Protein AF-0000000073396954 (afdb_homodimer)

Sequence (376 aa):
MTTSRVPLLPVDEAKAAADEAGVPDYMAELSIFQVLLNHPRLARTFNDLLATMLWHGTLDSRLRELVIMRIGWLTDCDYEWTQHWRVASGLGVSADDLLGVRDWQGYNGFGPAEQAVLAATDDVVREGAVSAQSWSACERELHCDKVVLIELVTVISAWRMVASILHSLEVPLEDGVSSWPPDGLSPRMTTSRVPLLPVDEAKAAADEAGVPDYMAELSIFQVLLNHPRLARTFNDLLATMLWHGTLDSRLRELVIMRIGWLTDCDYEWTQHWRVASGLGVSADDLLGVRDWQGYNGFGPAEQAVLAATDDVVREGAVSAQSWSACERELHCDKVVLIELVTVISAWRMVASILHSLEVPLEDGVSSWPPDGLSPR

Foldseek 3Di:
DDAFLAHFADLVVLQVLCVVLVHDSVVSLWLLSSRVSVPSVRSNVLRVLVCCCQPVNPADNLLLLLLQLLLCQVLQPFQSNQVSVVVNVVVPDDPLSSVCSNPVVPRPPDDLQSVLLSQQLCCCLPPNGGDPVSLVSNCVVVVVPPRNSVSSRVSSVSSNVVSVSCVVRVGDGDPPGDTNPDPNDGND/DDAFLAHFADLVVLQVLCVVLVHDSVVSLWLLSSRVSVPSVRSNVLRVLVCCCQPVNPADNLLLLLLQLLLCQVLQQQQSNQVSVVVNVVVPDDPLSSVCSNPVVPRPPDDLQSVLLSQQLCCCLPPNGGDPVSLVSNCVVVVVPPRNSVSSRVSSVSSNVVSVSCVVRVGDGDPPGDTNPDPNDGND

Organism: Mycobacterium tuberculosis (strain ATCC 25177 / H37Ra) (NCBI:txid419947)

InterPro domains:
  IPR003779 Alkyl hydroperoxide reductase AhpD/CMD-like [PF02627] (40-122)
  IPR029032 AhpD-like [G3DSA:1.20.1290.10] (23-180)
  IPR029032 AhpD-like [SSF69118] (4-176)

Secondary structure (DSSP, 8-state):
----SSPPPPHHHHHHHHHHHT--HHHHTSHHHHHHTTSHHHHHHHHHHHHHHHHS-SS-HHHHHHHHHHHHHHTT-HHHHHHHHHHHHHTT--HHHHHHGGGGGG-TT--HHHHHHHHHHHHHHHHSS--HHHHHHHHHHTTT-HHHHHHHHHHHHHHHHHHHHHHHHTPPPPTTPPSSTTT-----/----SSPPPPHHHHHHHHHHHT--HHHHTSHHHHHHTTSHHHHHHHHHHHHHHHHS-SS-HHHHHHHHHHHHHHTT-HHHHHHHHHHHHHTT--HHHHHHGGGGGG-TT--HHHHHHHHHHHHHHHHSS--HHHHHHHHHHTTT-HHHHHHHHHHHHHHHHHHHHHHHHTPPPPTTPPSSTTT-----

Structure (mmCIF, N/CA/C/O backbone):
data_AF-0000000073396954-model_v1
#
loop_
_entity.id
_entity.type
_entity.pdbx_description
1 polymer 'Carboxymuconolactone decarboxylase-like domain-containing protein'
#
loop_
_atom_site.group_PDB
_atom_site.id
_atom_site.type_symbol
_atom_site.label_atom_id
_atom_site.label_alt_id
_atom_site.label_comp_id
_atom_site.label_asym_id
_atom_site.label_entity_id
_atom_site.label_seq_id
_atom_site.pdbx_PDB_ins_code
_atom_site.Cartn_x
_atom_site.Cartn_y
_atom_site.Cartn_z
_atom_site.occupancy
_atom_site.B_iso_or_equiv
_atom_site.auth_seq_id
_atom_site.auth_comp_id
_atom_site.auth_asym_id
_atom_site.auth_atom_id
_atom_site.pdbx_PDB_model_num
ATOM 1 N N . MET A 1 1 ? -25.922 -1.128 9.953 1 38.81 1 MET A N 1
ATOM 2 C CA . MET A 1 1 ? -25.078 -1.056 8.758 1 38.81 1 MET A CA 1
ATOM 3 C C . MET A 1 1 ? -23.938 -0.069 8.961 1 38.81 1 MET A C 1
ATOM 5 O O . MET A 1 1 ? -24.156 1.085 9.328 1 38.81 1 MET A O 1
ATOM 9 N N . THR A 1 2 ? -22.719 -0.444 9.297 1 55.16 2 THR A N 1
ATOM 10 C CA . THR A 1 2 ? -21.641 0.429 9.734 1 55.16 2 THR A CA 1
ATOM 11 C C . THR A 1 2 ? -21.375 1.527 8.711 1 55.16 2 THR A C 1
ATOM 13 O O . THR A 1 2 ? -21.234 1.249 7.52 1 55.16 2 THR A O 1
ATOM 16 N N . THR A 1 3 ? -21.734 2.754 8.984 1 82.06 3 THR A N 1
ATOM 17 C CA . THR A 1 3 ? -21.578 3.928 8.133 1 82.06 3 THR A CA 1
ATOM 18 C C . THR A 1 3 ? -20.094 4.258 7.941 1 82.06 3 THR A C 1
ATOM 20 O O . THR A 1 3 ? -19.312 4.184 8.883 1 82.06 3 THR A O 1
ATOM 23 N N . SER A 1 4 ? -19.672 4.328 6.676 1 93.12 4 SER A N 1
ATOM 24 C CA . SER A 1 4 ? -18.312 4.73 6.324 1 93.12 4 SER A CA 1
ATOM 25 C C . SER A 1 4 ? -17.953 6.051 6.992 1 93.12 4 SER A C 1
ATOM 27 O O . SER A 1 4 ? -18.812 6.871 7.289 1 93.12 4 SER A O 1
ATOM 29 N N . ARG A 1 5 ? -16.75 6.23 7.305 1 97.94 5 ARG A N 1
ATOM 30 C CA . ARG A 1 5 ? -16.266 7.438 7.973 1 97.94 5 ARG A CA 1
ATOM 31 C C . ARG A 1 5 ? -16.391 8.656 7.062 1 97.94 5 ARG A C 1
ATOM 33 O O . ARG A 1 5 ? -16.547 9.781 7.539 1 97.94 5 ARG A O 1
ATOM 40 N N . VAL A 1 6 ? -16.266 8.383 5.727 1 97.12 6 VAL A N 1
ATOM 41 C CA . VAL A 1 6 ? -16.516 9.359 4.68 1 97.12 6 VAL A CA 1
ATOM 42 C C . VAL A 1 6 ? -17.781 8.961 3.9 1 97.12 6 VAL A C 1
ATOM 44 O O . VAL A 1 6 ? -18.016 7.773 3.666 1 97.12 6 VAL A O 1
ATOM 47 N N . PRO A 1 7 ? -18.594 9.93 3.537 1 95.5 7 PRO A N 1
ATOM 48 C CA . PRO A 1 7 ? -19.844 9.586 2.863 1 95.5 7 PRO A CA 1
ATOM 49 C C . PRO A 1 7 ? -19.625 8.836 1.552 1 95.5 7 PRO A C 1
ATOM 51 O O . PRO A 1 7 ? -18.703 9.156 0.798 1 95.5 7 PRO A O 1
ATOM 54 N N . LEU A 1 8 ? -20.469 7.863 1.303 1 97.31 8 LEU A N 1
ATOM 55 C CA . LEU A 1 8 ? -20.547 7.246 -0.017 1 97.31 8 LEU A CA 1
ATOM 56 C C . LEU A 1 8 ? -21.25 8.172 -1.005 1 97.31 8 LEU A C 1
ATOM 58 O O . LEU A 1 8 ? -22.359 8.648 -0.738 1 97.31 8 LEU A O 1
ATOM 62 N N . LEU A 1 9 ? -20.641 8.391 -2.094 1 97.94 9 LEU A N 1
ATOM 63 C CA . LEU A 1 9 ? -21.344 9.117 -3.141 1 97.94 9 LEU A CA 1
ATOM 64 C C . LEU A 1 9 ? -22.484 8.273 -3.713 1 97.94 9 LEU A C 1
ATOM 66 O O . LEU A 1 9 ? -22.312 7.07 -3.936 1 97.94 9 LEU A O 1
ATOM 70 N N . PRO A 1 10 ? -23.625 8.938 -3.896 1 97.88 10 PRO A N 1
ATOM 71 C CA . PRO A 1 10 ? -24.625 8.242 -4.715 1 97.88 10 PRO A CA 1
ATOM 72 C C . PRO A 1 10 ? -24.062 7.777 -6.059 1 97.88 10 PRO A C 1
ATOM 74 O O . PRO A 1 10 ? -23.219 8.469 -6.652 1 97.88 10 PRO A O 1
ATOM 77 N N . VAL A 1 11 ? -24.547 6.668 -6.52 1 97.81 11 VAL A N 1
ATOM 78 C CA . VAL A 1 11 ? -23.969 5.992 -7.676 1 97.81 11 VAL A CA 1
ATOM 79 C C . VAL A 1 11 ? -23.891 6.957 -8.859 1 97.81 11 VAL A C 1
ATOM 81 O O . VAL A 1 11 ? -22.891 6.992 -9.578 1 97.81 11 VAL A O 1
ATOM 84 N N . ASP A 1 12 ? -24.891 7.746 -9.086 1 98.06 12 ASP A N 1
ATOM 85 C CA . ASP A 1 12 ? -24.906 8.68 -10.211 1 98.06 12 ASP A CA 1
ATOM 86 C C . ASP A 1 12 ? -23.812 9.734 -10.07 1 98.06 12 ASP A C 1
ATOM 88 O O . ASP A 1 12 ? -23.156 10.102 -11.047 1 98.06 12 ASP A O 1
ATOM 92 N N . GLU A 1 13 ? -23.625 10.242 -8.852 1 98.38 13 GLU A N 1
ATOM 93 C CA . GLU A 1 13 ? -22.562 11.195 -8.586 1 98.38 13 GLU A CA 1
ATOM 94 C C . GLU A 1 13 ? -21.188 10.547 -8.711 1 98.38 13 GLU A C 1
ATOM 96 O O . GLU A 1 13 ? -20.234 11.164 -9.203 1 98.38 13 GLU A O 1
ATOM 101 N N . ALA A 1 14 ? -21.094 9.305 -8.242 1 98.62 14 ALA A N 1
ATOM 102 C CA . ALA A 1 14 ? -19.844 8.555 -8.367 1 98.62 14 ALA A CA 1
ATOM 103 C C . ALA A 1 14 ? -19.484 8.344 -9.836 1 98.62 14 ALA A C 1
ATOM 105 O O . ALA A 1 14 ? -18.312 8.508 -10.227 1 98.62 14 ALA A O 1
ATOM 106 N N . LYS A 1 15 ? -20.484 8.016 -10.617 1 98.5 15 LYS A N 1
ATOM 107 C CA . LYS A 1 15 ? -20.25 7.809 -12.039 1 98.5 15 LYS A CA 1
ATOM 108 C C . LYS A 1 15 ? -19.797 9.102 -12.719 1 98.5 15 LYS A C 1
ATOM 110 O O . LYS A 1 15 ? -18.938 9.086 -13.594 1 98.5 15 LYS A O 1
ATOM 115 N N . ALA A 1 16 ? -20.375 10.195 -12.328 1 98.5 16 ALA A N 1
ATOM 116 C CA . ALA A 1 16 ? -19.969 11.492 -12.875 1 98.5 16 ALA A CA 1
ATOM 117 C C . ALA A 1 16 ? -18.531 11.812 -12.523 1 98.5 16 ALA A C 1
ATOM 119 O O . ALA A 1 16 ? -17.75 12.266 -13.375 1 98.5 16 ALA A O 1
ATOM 120 N N . ALA A 1 17 ? -18.156 11.586 -11.273 1 98.25 17 ALA A N 1
ATOM 121 C CA . ALA A 1 17 ? -16.781 11.805 -10.828 1 98.25 17 ALA A CA 1
ATOM 122 C C . ALA A 1 17 ? -15.812 10.875 -11.547 1 98.25 17 ALA A C 1
ATOM 124 O O . ALA A 1 17 ? -14.703 11.281 -11.898 1 98.25 17 ALA A O 1
ATOM 125 N N . ALA A 1 18 ? -16.25 9.648 -11.719 1 98.62 18 ALA A N 1
ATOM 126 C CA . ALA A 1 18 ? -15.445 8.656 -12.422 1 98.62 18 ALA A CA 1
ATOM 127 C C . ALA A 1 18 ? -15.18 9.086 -13.867 1 98.62 18 ALA A C 1
ATOM 129 O O . ALA A 1 18 ? -14.055 8.977 -14.352 1 98.62 18 ALA A O 1
ATOM 130 N N . ASP A 1 19 ? -16.172 9.562 -14.5 1 97.81 19 ASP A N 1
ATOM 131 C CA . ASP A 1 19 ? -16.047 10.047 -15.875 1 97.81 19 ASP A CA 1
ATOM 132 C C . ASP A 1 19 ? -15.039 11.188 -15.961 1 97.81 19 ASP A C 1
ATOM 134 O O . ASP A 1 19 ? -14.188 11.211 -16.859 1 97.81 19 ASP A O 1
ATOM 138 N N . GLU A 1 20 ? -15.156 12.031 -15.094 1 96.25 20 GLU A N 1
ATOM 139 C CA . GLU A 1 20 ? -14.258 13.18 -15.07 1 96.25 20 GLU A CA 1
ATOM 140 C C . GLU A 1 20 ? -12.82 12.75 -14.805 1 96.25 20 GLU A C 1
ATOM 142 O O . GLU A 1 20 ? -11.883 13.305 -15.391 1 96.25 20 GLU A O 1
ATOM 147 N N . ALA A 1 21 ? -12.625 11.758 -13.992 1 97.25 21 ALA A N 1
ATOM 148 C CA . ALA A 1 21 ? -11.297 11.344 -13.555 1 97.25 21 ALA A CA 1
ATOM 149 C C . ALA A 1 21 ? -10.703 10.312 -14.516 1 97.25 21 ALA A C 1
ATOM 151 O O . ALA A 1 21 ? -9.5 10.055 -14.484 1 97.25 21 ALA A O 1
ATOM 152 N N . GLY A 1 22 ? -11.562 9.719 -15.336 1 97.25 22 GLY A N 1
ATOM 153 C CA . GLY A 1 22 ? -11.109 8.633 -16.188 1 97.25 22 GLY A CA 1
ATOM 154 C C . GLY A 1 22 ? -11.094 7.293 -15.484 1 97.25 22 GLY A C 1
ATOM 155 O O . GLY A 1 22 ? -10.227 6.453 -15.758 1 97.25 22 GLY A O 1
ATOM 156 N N . VAL A 1 23 ? -11.891 7.129 -14.484 1 98.12 23 VAL A N 1
ATOM 157 C CA . VAL A 1 23 ? -12.117 5.852 -13.82 1 98.12 23 VAL A CA 1
ATOM 158 C C . VAL A 1 23 ? -13.281 5.125 -14.484 1 98.12 23 VAL A C 1
ATOM 160 O O . VAL A 1 23 ? -14.297 5.746 -14.82 1 98.12 23 VAL A O 1
ATOM 163 N N . PRO A 1 24 ? -13.195 3.865 -14.727 1 97.75 24 PRO A N 1
ATOM 164 C CA . PRO A 1 24 ? -14.312 3.152 -15.359 1 97.75 24 PRO A CA 1
ATOM 165 C C . PRO A 1 24 ? -15.602 3.225 -14.539 1 97.75 24 PRO A C 1
ATOM 167 O O . PRO A 1 24 ? -15.555 3.162 -13.312 1 97.75 24 PRO A O 1
ATOM 170 N N . ASP A 1 25 ? -16.688 3.213 -15.227 1 96.88 25 ASP A N 1
ATOM 171 C CA . ASP A 1 25 ? -17.984 3.365 -14.586 1 96.88 25 ASP A CA 1
ATOM 172 C C . ASP A 1 25 ? -18.281 2.199 -13.648 1 96.88 25 ASP A C 1
ATOM 174 O O . ASP A 1 25 ? -18.906 2.379 -12.602 1 96.88 25 ASP A O 1
ATOM 178 N N . TYR A 1 26 ? -17.906 1.06 -14.055 1 96.31 26 TYR A N 1
ATOM 179 C CA . TYR A 1 26 ? -18.25 -0.096 -13.234 1 96.31 26 TYR A CA 1
ATOM 180 C C . TYR A 1 26 ? -17.531 -0.034 -11.891 1 96.31 26 TYR A C 1
ATOM 182 O O . TYR A 1 26 ? -18 -0.594 -10.898 1 96.31 26 TYR A O 1
ATOM 190 N N . MET A 1 27 ? -16.391 0.664 -11.805 1 97.75 27 MET A N 1
ATOM 191 C CA . MET A 1 27 ? -15.711 0.865 -10.523 1 97.75 27 MET A CA 1
ATOM 192 C C . MET A 1 27 ? -16.516 1.787 -9.617 1 97.75 27 MET A C 1
ATOM 194 O O . MET A 1 27 ? -16.516 1.62 -8.398 1 97.75 27 MET A O 1
ATOM 198 N N . ALA A 1 28 ? -17.219 2.701 -10.211 1 97.81 28 ALA A N 1
ATOM 199 C CA . ALA A 1 28 ? -17.984 3.701 -9.477 1 97.81 28 ALA A CA 1
ATOM 200 C C . ALA A 1 28 ? -19.172 3.062 -8.758 1 97.81 28 ALA A C 1
ATOM 202 O O . ALA A 1 28 ? -19.781 3.678 -7.879 1 97.81 28 ALA A O 1
ATOM 203 N N . GLU A 1 29 ? -19.484 1.868 -9.117 1 97.62 29 GLU A N 1
ATOM 204 C CA . GLU A 1 29 ? -20.578 1.155 -8.461 1 97.62 29 GLU A CA 1
ATOM 205 C C . GLU A 1 29 ? -20.109 0.494 -7.168 1 97.62 29 GLU A C 1
ATOM 207 O O . GLU A 1 29 ? -20.938 0.098 -6.336 1 97.62 29 GLU A O 1
ATOM 212 N N . LEU A 1 30 ? -18.828 0.326 -7.004 1 98.19 30 LEU A N 1
ATOM 213 C CA . LEU A 1 30 ? -18.266 -0.301 -5.812 1 98.19 30 LEU A CA 1
ATOM 214 C C . LEU A 1 30 ? -18.156 0.701 -4.668 1 98.19 30 LEU A C 1
ATOM 216 O O . LEU A 1 30 ? -17.766 1.852 -4.879 1 98.19 30 LEU A O 1
ATOM 220 N N . SER A 1 31 ? -18.453 0.262 -3.436 1 98.44 31 SER A N 1
ATOM 221 C CA . SER A 1 31 ? -18.453 1.116 -2.252 1 98.44 31 SER A CA 1
ATOM 222 C C . SER A 1 31 ? -17.078 1.773 -2.049 1 98.44 31 SER A C 1
ATOM 224 O O . SER A 1 31 ? -17 2.945 -1.677 1 98.44 31 SER A O 1
ATOM 226 N N . ILE A 1 32 ? -15.977 1.012 -2.291 1 98.62 32 ILE A N 1
ATOM 227 C CA . ILE A 1 32 ? -14.641 1.572 -2.084 1 98.62 32 ILE A CA 1
ATOM 228 C C . ILE A 1 32 ? -14.438 2.775 -3.004 1 98.62 32 ILE A C 1
ATOM 230 O O . ILE A 1 32 ? -13.922 3.809 -2.578 1 98.62 32 ILE A O 1
ATOM 234 N N . PHE A 1 33 ? -14.93 2.736 -4.195 1 98.69 33 PHE A N 1
ATOM 235 C CA . PHE A 1 33 ? -14.727 3.844 -5.125 1 98.69 33 PHE A CA 1
ATOM 236 C C . PHE A 1 33 ? -15.758 4.941 -4.887 1 98.69 33 PHE A C 1
ATOM 238 O O . PHE A 1 33 ? -15.492 6.117 -5.145 1 98.69 33 PHE A O 1
ATOM 245 N N . GLN A 1 34 ? -16.938 4.566 -4.34 1 98.62 34 GLN A N 1
ATOM 246 C CA . GLN A 1 34 ? -17.891 5.598 -3.941 1 98.62 34 GLN A CA 1
ATOM 247 C C . GLN A 1 34 ? -17.312 6.461 -2.818 1 98.62 34 GLN A C 1
ATOM 249 O O . GLN A 1 34 ? -17.688 7.629 -2.68 1 98.62 34 GLN A O 1
ATOM 254 N N . VAL A 1 35 ? -16.375 5.891 -2.074 1 98.62 35 VAL A N 1
ATOM 255 C CA . VAL A 1 35 ? -15.664 6.664 -1.064 1 98.62 35 VAL A CA 1
ATOM 256 C C . VAL A 1 35 ? -14.5 7.41 -1.714 1 98.62 35 VAL A C 1
ATOM 258 O O . VAL A 1 35 ? -14.383 8.625 -1.576 1 98.62 35 VAL A O 1
ATOM 261 N N . LEU A 1 36 ? -13.68 6.73 -2.525 1 98.69 36 LEU A N 1
ATOM 262 C CA . LEU A 1 36 ? -12.438 7.277 -3.057 1 98.69 36 LEU A CA 1
ATOM 263 C C . LEU A 1 36 ? -12.719 8.375 -4.078 1 98.69 36 LEU A C 1
ATOM 265 O O . LEU A 1 36 ? -11.93 9.305 -4.23 1 98.69 36 LEU A O 1
ATOM 269 N N . LEU A 1 37 ? -13.883 8.352 -4.688 1 98.69 37 LEU A N 1
ATOM 270 C CA . LEU A 1 37 ? -14.211 9.305 -5.742 1 98.69 37 LEU A CA 1
ATOM 271 C C . LEU A 1 37 ? -14.617 10.656 -5.152 1 98.69 37 LEU A C 1
ATOM 273 O O . LEU A 1 37 ? -14.828 11.617 -5.891 1 98.69 37 LEU A O 1
ATOM 277 N N . ASN A 1 38 ? -14.75 10.773 -3.805 1 98.31 38 ASN A N 1
ATOM 278 C CA . ASN A 1 38 ? -14.727 12.094 -3.197 1 98.31 38 ASN A CA 1
ATOM 279 C C . ASN A 1 38 ? -13.43 12.836 -3.516 1 98.31 38 ASN A C 1
ATOM 281 O O . ASN A 1 38 ? -13.367 14.062 -3.402 1 98.31 38 ASN A O 1
ATOM 285 N N . HIS A 1 39 ? -12.367 12.133 -3.91 1 98.19 39 HIS A N 1
ATOM 286 C CA . HIS A 1 39 ? -11.062 12.594 -4.371 1 98.19 39 HIS A CA 1
ATOM 287 C C . HIS A 1 39 ? -10.719 11.992 -5.73 1 98.19 39 HIS A C 1
ATOM 289 O O . HIS A 1 39 ? -9.844 11.125 -5.828 1 98.19 39 HIS A O 1
ATOM 295 N N . PRO A 1 40 ? -11.312 12.539 -6.828 1 97.94 40 PRO A N 1
ATOM 296 C CA . PRO A 1 40 ? -11.281 11.875 -8.133 1 97.94 40 PRO A CA 1
ATOM 297 C C . PRO A 1 40 ? -9.859 11.656 -8.656 1 97.94 40 PRO A C 1
ATOM 299 O O . PRO A 1 40 ? -9.562 10.602 -9.211 1 97.94 40 PRO A O 1
ATOM 302 N N . ARG A 1 41 ? -9 12.633 -8.508 1 97.44 41 ARG A N 1
ATOM 303 C CA . ARG A 1 41 ? -7.633 12.492 -8.992 1 97.44 41 ARG A CA 1
ATOM 304 C C . ARG A 1 41 ? -6.926 11.328 -8.305 1 97.44 41 ARG A C 1
ATOM 306 O O . ARG A 1 41 ? -6.25 10.531 -8.961 1 97.44 41 ARG A O 1
ATOM 313 N N . LEU A 1 42 ? -7.086 11.242 -7 1 98.56 42 LEU A N 1
ATOM 314 C CA . LEU A 1 42 ? -6.492 10.141 -6.242 1 98.56 42 LEU A CA 1
ATOM 315 C C . LEU A 1 42 ? -7.121 8.812 -6.633 1 98.56 42 LEU A C 1
ATOM 317 O O . LEU A 1 42 ? -6.422 7.809 -6.789 1 98.56 42 LEU A O 1
ATOM 321 N N . ALA A 1 43 ? -8.438 8.773 -6.832 1 98.75 43 ALA A N 1
ATOM 322 C CA . ALA A 1 43 ? -9.141 7.555 -7.211 1 98.75 43 ALA A CA 1
ATOM 323 C C . ALA A 1 43 ? -8.617 7.008 -8.539 1 98.75 43 ALA A C 1
ATOM 325 O O . ALA A 1 43 ? -8.492 5.793 -8.711 1 98.75 43 ALA A O 1
ATOM 326 N N . ARG A 1 44 ? -8.266 7.875 -9.43 1 98.69 44 ARG A N 1
ATOM 327 C CA . ARG A 1 44 ? -7.789 7.469 -10.75 1 98.69 44 ARG A CA 1
ATOM 328 C C . ARG A 1 44 ? -6.457 6.734 -10.641 1 98.69 44 ARG A C 1
ATOM 330 O O . ARG A 1 44 ? -6.305 5.629 -11.172 1 98.69 44 ARG A O 1
ATOM 337 N N . THR A 1 45 ? -5.496 7.324 -9.977 1 98.69 45 THR A N 1
ATOM 338 C CA . THR A 1 45 ? -4.176 6.703 -9.898 1 98.69 45 THR A CA 1
ATOM 339 C C . THR A 1 45 ? -4.223 5.441 -9.039 1 98.69 45 THR A C 1
ATOM 341 O O . THR A 1 45 ? -3.498 4.48 -9.297 1 98.69 45 THR A O 1
ATOM 344 N N . PHE A 1 46 ? -5.125 5.441 -8.023 1 98.81 46 PHE A N 1
ATOM 345 C CA . PHE A 1 46 ? -5.391 4.246 -7.23 1 98.81 46 PHE A CA 1
ATOM 346 C C . PHE A 1 46 ? -5.91 3.117 -8.109 1 98.81 46 PHE A C 1
ATOM 348 O O . PHE A 1 46 ? -5.363 2.012 -8.094 1 98.81 46 PHE A O 1
ATOM 355 N N . ASN A 1 47 ? -6.887 3.436 -8.891 1 98.69 47 ASN A N 1
ATOM 356 C CA . ASN A 1 47 ? -7.438 2.471 -9.836 1 98.69 47 ASN A CA 1
ATOM 357 C C . ASN A 1 47 ? -6.375 1.972 -10.812 1 98.69 47 ASN A C 1
ATOM 359 O O . ASN A 1 47 ? -6.277 0.771 -11.07 1 98.69 47 ASN A O 1
ATOM 363 N N . ASP A 1 48 ? -5.578 2.865 -11.352 1 98.56 48 ASP A N 1
ATOM 364 C CA . ASP A 1 48 ? -4.582 2.492 -12.352 1 98.56 48 ASP A CA 1
ATOM 365 C C . ASP A 1 48 ? -3.572 1.5 -11.781 1 98.56 48 ASP A C 1
ATOM 367 O O . ASP A 1 48 ? -3.17 0.554 -12.461 1 98.56 48 ASP A O 1
ATOM 371 N N . LEU A 1 49 ? -3.186 1.728 -10.539 1 98.75 49 LEU A N 1
ATOM 372 C CA . LEU A 1 49 ? -2.234 0.813 -9.922 1 98.75 49 LEU A CA 1
ATOM 373 C C . LEU A 1 49 ? -2.824 -0.588 -9.797 1 98.75 49 LEU A C 1
ATOM 375 O O . LEU A 1 49 ? -2.197 -1.567 -10.211 1 98.75 49 LEU A O 1
ATOM 379 N N . LEU A 1 50 ? -4.055 -0.684 -9.32 1 98.31 50 LEU A N 1
ATOM 380 C CA . LEU A 1 50 ? -4.664 -1.992 -9.102 1 98.31 50 LEU A CA 1
ATOM 381 C C . LEU A 1 50 ? -4.977 -2.672 -10.43 1 98.31 50 LEU A C 1
ATOM 383 O O . LEU A 1 50 ? -4.715 -3.865 -10.602 1 98.31 50 LEU A O 1
ATOM 387 N N . ALA A 1 51 ? -5.449 -1.903 -11.43 1 97.81 51 ALA A N 1
ATOM 388 C CA . ALA A 1 51 ? -5.82 -2.434 -12.734 1 97.81 51 ALA A CA 1
ATOM 389 C C . ALA A 1 51 ? -4.605 -2.988 -13.469 1 97.81 51 ALA A C 1
ATOM 391 O O . ALA A 1 51 ? -4.703 -3.988 -14.188 1 97.81 51 ALA A O 1
ATOM 392 N N . THR A 1 52 ? -3.469 -2.338 -13.305 1 98.31 52 THR A N 1
ATOM 393 C CA . THR A 1 52 ? -2.236 -2.803 -13.93 1 98.31 52 THR A CA 1
ATOM 394 C C . THR A 1 52 ? -1.932 -4.242 -13.516 1 98.31 52 THR A C 1
ATOM 396 O O . THR A 1 52 ? -1.552 -5.062 -14.352 1 98.31 52 THR A O 1
ATOM 399 N N . MET A 1 53 ? -2.152 -4.637 -12.281 1 98.44 53 MET A N 1
ATOM 400 C CA . MET A 1 53 ? -1.825 -5.965 -11.766 1 98.44 53 MET A CA 1
ATOM 401 C C . MET A 1 53 ? -2.994 -6.926 -11.969 1 98.44 53 MET A C 1
ATOM 403 O O . MET A 1 53 ? -2.791 -8.117 -12.211 1 98.44 53 MET A O 1
ATOM 407 N N . LEU A 1 54 ? -4.223 -6.383 -11.961 1 97.25 54 LEU A N 1
ATOM 408 C CA . LEU A 1 54 ? -5.398 -7.234 -12.094 1 97.25 54 LEU A CA 1
ATOM 409 C C . LEU A 1 54 ? -5.609 -7.645 -13.547 1 97.25 54 LEU A C 1
ATOM 411 O O . LEU A 1 54 ? -5.961 -8.789 -13.828 1 97.25 54 LEU A O 1
ATOM 415 N N . TRP A 1 55 ? -5.305 -6.738 -14.531 1 95.75 55 TRP A N 1
ATOM 416 C CA . TRP A 1 55 ? -5.734 -6.969 -15.906 1 95.75 55 TRP A CA 1
ATOM 417 C C . TRP A 1 55 ? -4.535 -7.086 -16.844 1 95.75 55 TRP A C 1
ATOM 419 O O . TRP A 1 55 ? -4.641 -7.66 -17.922 1 95.75 55 TRP A O 1
ATOM 429 N N . HIS A 1 56 ? -3.41 -6.574 -16.391 1 94.81 56 HIS A N 1
ATOM 430 C CA . HIS A 1 56 ? -2.258 -6.555 -17.297 1 94.81 56 HIS A CA 1
ATOM 431 C C . HIS A 1 56 ? -1.025 -7.148 -16.609 1 94.81 56 HIS A C 1
ATOM 433 O O . HIS A 1 56 ? 0.102 -6.91 -17.062 1 94.81 56 HIS A O 1
ATOM 439 N N . GLY A 1 57 ? -1.264 -7.805 -15.523 1 96.38 57 GLY A N 1
ATOM 440 C CA . GLY A 1 57 ? -0.151 -8.312 -14.742 1 96.38 57 GLY A CA 1
ATOM 441 C C . GLY A 1 57 ? 0.507 -9.531 -15.367 1 96.38 57 GLY A C 1
ATOM 442 O O . GLY A 1 57 ? -0.056 -10.156 -16.266 1 96.38 57 GLY A O 1
ATOM 443 N N . THR A 1 58 ? 1.728 -9.828 -14.898 1 97.81 58 THR A N 1
ATOM 444 C CA . THR A 1 58 ? 2.506 -10.969 -15.359 1 97.81 58 THR A CA 1
ATOM 445 C C . THR A 1 58 ? 2.381 -12.141 -14.391 1 97.81 58 THR A C 1
ATOM 447 O O . THR A 1 58 ? 2.648 -13.281 -14.75 1 97.81 58 THR A O 1
ATOM 450 N N . LEU A 1 59 ? 2.01 -11.836 -13.133 1 98.44 59 LEU A N 1
ATOM 451 C CA . LEU A 1 59 ? 1.755 -12.883 -12.156 1 98.44 59 LEU A CA 1
ATOM 452 C C . LEU A 1 59 ? 0.516 -13.695 -12.523 1 98.44 59 LEU A C 1
ATOM 454 O O . LEU A 1 59 ? -0.504 -13.125 -12.922 1 98.44 59 LEU A O 1
ATOM 458 N N . ASP A 1 60 ? 0.629 -15.031 -12.445 1 98.5 60 ASP A N 1
ATOM 459 C CA . ASP A 1 60 ? -0.509 -15.914 -12.688 1 98.5 60 ASP A CA 1
ATOM 460 C C . ASP A 1 60 ? -1.736 -15.453 -11.898 1 98.5 60 ASP A C 1
ATOM 462 O O . ASP A 1 60 ? -1.641 -15.148 -10.711 1 98.5 60 ASP A O 1
ATOM 466 N N . SER A 1 61 ? -2.883 -15.398 -12.594 1 98.62 61 SER A N 1
ATOM 467 C CA . SER A 1 61 ? -4.086 -14.82 -11.992 1 98.62 61 SER A CA 1
ATOM 468 C C . SER A 1 61 ? -4.551 -15.641 -10.797 1 98.62 61 SER A C 1
ATOM 470 O O . SER A 1 61 ? -5.074 -15.086 -9.828 1 98.62 61 SER A O 1
ATOM 472 N N . ARG A 1 62 ? -4.402 -16.906 -10.875 1 98.56 62 ARG A N 1
ATOM 473 C CA . ARG A 1 62 ? -4.766 -17.75 -9.742 1 98.56 62 ARG A CA 1
ATOM 474 C C . ARG A 1 62 ? -3.904 -17.438 -8.523 1 98.56 62 ARG A C 1
ATOM 476 O O . ARG A 1 62 ? -4.422 -17.25 -7.418 1 98.56 62 ARG A O 1
ATOM 483 N N . LEU A 1 63 ? -2.584 -17.328 -8.719 1 98.88 63 LEU A N 1
ATOM 484 C CA . LEU A 1 63 ? -1.68 -17 -7.617 1 98.88 63 LEU A CA 1
ATOM 485 C C . LEU A 1 63 ? -2 -15.625 -7.035 1 98.88 63 LEU A C 1
ATOM 487 O O . LEU A 1 63 ? -2.021 -15.453 -5.816 1 98.88 63 LEU A O 1
ATOM 491 N N . ARG A 1 64 ? -2.279 -14.664 -7.902 1 98.94 64 ARG A N 1
ATOM 492 C CA . ARG A 1 64 ? -2.621 -13.312 -7.461 1 98.94 64 ARG A CA 1
ATOM 493 C C . ARG A 1 64 ? -3.854 -13.328 -6.562 1 98.94 64 ARG A C 1
ATOM 495 O O . ARG A 1 64 ? -3.852 -12.727 -5.488 1 98.94 64 ARG A O 1
ATOM 502 N N . GLU A 1 65 ? -4.898 -14.055 -6.988 1 98.94 65 GLU A N 1
ATOM 503 C CA . GLU A 1 65 ? -6.137 -14.031 -6.215 1 98.94 65 GLU A CA 1
ATOM 504 C C . GLU A 1 65 ? -5.98 -14.789 -4.902 1 98.94 65 GLU A C 1
ATOM 506 O O . GLU A 1 65 ? -6.586 -14.422 -3.893 1 98.94 65 GLU A O 1
ATOM 511 N N . LEU A 1 66 ? -5.168 -15.844 -4.91 1 98.94 66 LEU A N 1
ATOM 512 C CA . LEU A 1 66 ? -4.902 -16.531 -3.648 1 98.94 66 LEU A CA 1
ATOM 513 C C . LEU A 1 66 ? -4.191 -15.602 -2.666 1 98.94 66 LEU A C 1
ATOM 515 O O . LEU A 1 66 ? -4.504 -15.602 -1.474 1 98.94 66 LEU A O 1
ATOM 519 N N . VAL A 1 67 ? -3.27 -14.812 -3.15 1 98.94 67 VAL A N 1
ATOM 520 C CA . VAL A 1 67 ? -2.572 -13.82 -2.336 1 98.94 67 VAL A CA 1
ATOM 521 C C . VAL A 1 67 ? -3.576 -12.828 -1.754 1 98.94 67 VAL A C 1
ATOM 523 O O . VAL A 1 67 ? -3.574 -12.57 -0.549 1 98.94 67 VAL A O 1
ATOM 526 N N . ILE A 1 68 ? -4.434 -12.344 -2.582 1 98.94 68 ILE A N 1
ATOM 527 C CA . ILE A 1 68 ? -5.395 -11.32 -2.172 1 98.94 68 ILE A CA 1
ATOM 528 C C . ILE A 1 68 ? -6.367 -11.906 -1.15 1 98.94 68 ILE A C 1
ATOM 530 O O . ILE A 1 68 ? -6.68 -11.273 -0.143 1 98.94 68 ILE A O 1
ATOM 534 N N . MET A 1 69 ? -6.812 -13.148 -1.391 1 98.94 69 MET A N 1
ATOM 535 C CA . MET A 1 69 ? -7.688 -13.828 -0.444 1 98.94 69 MET A CA 1
ATOM 536 C C . MET A 1 69 ? -6.996 -14.023 0.9 1 98.94 69 MET A C 1
ATOM 538 O O . MET A 1 69 ? -7.605 -13.82 1.952 1 98.94 69 MET A O 1
ATOM 542 N N . ARG A 1 70 ? -5.742 -14.375 0.912 1 98.94 70 ARG A N 1
ATOM 543 C CA . ARG A 1 70 ? -4.988 -14.57 2.148 1 98.94 70 ARG A CA 1
ATOM 544 C C . ARG A 1 70 ? -4.859 -13.258 2.92 1 98.94 70 ARG A C 1
ATOM 546 O O . ARG A 1 70 ? -4.996 -13.234 4.145 1 98.94 70 ARG A O 1
ATOM 553 N N . ILE A 1 71 ? -4.645 -12.211 2.207 1 98.94 71 ILE A N 1
ATOM 554 C CA . ILE A 1 71 ? -4.562 -10.898 2.844 1 98.94 71 ILE A CA 1
ATOM 555 C C . ILE A 1 71 ? -5.902 -10.547 3.486 1 98.94 71 ILE A C 1
ATOM 557 O O . ILE A 1 71 ? -5.949 -10.094 4.633 1 98.94 71 ILE A O 1
ATOM 561 N N . GLY A 1 72 ? -6.992 -10.719 2.697 1 98.81 72 GLY A N 1
ATOM 562 C CA . GLY A 1 72 ? -8.312 -10.477 3.268 1 98.81 72 GLY A CA 1
ATOM 563 C C . GLY A 1 72 ? -8.555 -11.242 4.555 1 98.81 72 GLY A C 1
ATOM 564 O O . GLY A 1 72 ? -9.109 -10.703 5.512 1 98.81 72 GLY A O 1
ATOM 565 N N . TRP A 1 73 ? -8.07 -12.477 4.598 1 98.88 73 TRP A N 1
ATOM 566 C CA . TRP A 1 73 ? -8.258 -13.328 5.77 1 98.88 73 TRP A CA 1
ATOM 567 C C . TRP A 1 73 ? -7.395 -12.844 6.93 1 98.88 73 TRP A C 1
ATOM 569 O O . TRP A 1 73 ? -7.895 -12.633 8.039 1 98.88 73 TRP A O 1
ATOM 579 N N . LEU A 1 74 ? -6.129 -12.602 6.699 1 98.81 74 LEU A N 1
ATOM 580 C CA . LEU A 1 74 ? -5.18 -12.258 7.75 1 98.81 74 LEU A CA 1
ATOM 581 C C . LEU A 1 74 ? -5.527 -10.906 8.375 1 98.81 74 LEU A C 1
ATOM 583 O O . LEU A 1 74 ? -5.27 -10.688 9.562 1 98.81 74 LEU A O 1
ATOM 587 N N . THR A 1 75 ? -6.145 -10.047 7.59 1 98.69 75 THR A N 1
ATOM 588 C CA . THR A 1 75 ? -6.418 -8.695 8.07 1 98.69 75 THR A CA 1
ATOM 589 C C . THR A 1 75 ? -7.871 -8.562 8.516 1 98.69 75 THR A C 1
ATOM 591 O O . THR A 1 75 ? -8.328 -7.465 8.82 1 98.69 75 THR A O 1
ATOM 594 N N . ASP A 1 76 ? -8.617 -9.664 8.477 1 98.56 76 ASP A N 1
ATOM 595 C CA . ASP A 1 76 ? -10.039 -9.633 8.82 1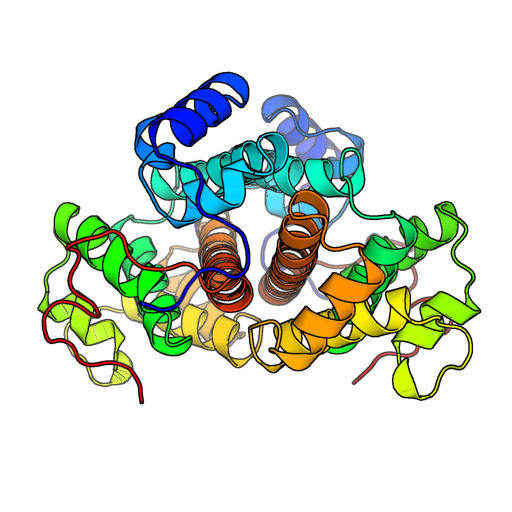 98.56 76 ASP A CA 1
ATOM 596 C C . ASP A 1 76 ? -10.781 -8.602 7.977 1 98.56 76 ASP A C 1
ATOM 598 O O . ASP A 1 76 ? -11.539 -7.785 8.508 1 98.56 76 ASP A O 1
ATOM 602 N N . CYS A 1 77 ? -10.469 -8.562 6.727 1 98.69 77 CYS A N 1
ATOM 603 C CA . CYS A 1 77 ? -11.086 -7.578 5.836 1 98.69 77 CYS A CA 1
ATOM 604 C C . CYS A 1 77 ? -12.227 -8.203 5.039 1 98.69 77 CYS A C 1
ATOM 606 O O . CYS A 1 77 ? -12.016 -8.695 3.934 1 98.69 77 CYS A O 1
ATOM 608 N N . ASP A 1 78 ? -13.398 -8.031 5.531 1 98.44 78 ASP A N 1
ATOM 609 C CA . ASP A 1 78 ? -14.609 -8.586 4.926 1 98.44 78 ASP A CA 1
ATOM 610 C C . ASP A 1 78 ? -14.773 -8.109 3.484 1 98.44 78 ASP A C 1
ATOM 612 O O . ASP A 1 78 ? -15.094 -8.906 2.598 1 98.44 78 ASP A O 1
ATOM 616 N N . TYR A 1 79 ? -14.508 -6.918 3.25 1 98.75 79 TYR A N 1
ATOM 617 C CA . TYR A 1 79 ? -14.695 -6.34 1.923 1 98.75 79 TYR A CA 1
ATOM 618 C C . TYR A 1 79 ? -13.805 -7.035 0.899 1 98.75 79 TYR A C 1
ATOM 620 O O . TYR A 1 79 ? -14.273 -7.465 -0.155 1 98.75 79 TYR A O 1
ATOM 628 N N . GLU A 1 80 ? -12.5 -7.152 1.173 1 98.56 80 GLU A N 1
ATOM 629 C CA . GLU A 1 80 ? -11.562 -7.785 0.248 1 98.56 80 GLU A CA 1
ATOM 630 C C . GLU A 1 80 ? -11.898 -9.258 0.038 1 98.56 80 GLU A C 1
ATOM 632 O O . GLU A 1 80 ? -11.898 -9.742 -1.094 1 98.56 80 GLU A O 1
ATOM 637 N N . TRP A 1 81 ? -12.188 -9.93 1.173 1 98.75 81 TRP A N 1
ATOM 638 C CA . TRP A 1 81 ? -12.547 -11.336 1.063 1 98.75 81 TRP A CA 1
ATOM 639 C C . TRP A 1 81 ? -13.742 -11.523 0.136 1 98.75 81 TRP A C 1
ATOM 641 O O . TRP A 1 81 ? -13.695 -12.344 -0.787 1 98.75 81 TRP A O 1
ATOM 651 N N . THR A 1 82 ? -14.742 -10.727 0.37 1 98.69 82 THR A N 1
ATOM 652 C CA . THR A 1 82 ? -16.016 -10.883 -0.33 1 98.69 82 THR A CA 1
ATOM 653 C C . THR A 1 82 ? -15.867 -10.492 -1.8 1 98.69 82 THR A C 1
ATOM 655 O O . THR A 1 82 ? -16.297 -11.234 -2.686 1 98.69 82 THR A O 1
ATOM 658 N N . GLN A 1 83 ? -15.258 -9.406 -2.09 1 98.31 83 GLN A N 1
ATOM 659 C CA . GLN A 1 83 ? -15.078 -8.961 -3.469 1 98.31 83 GLN A CA 1
ATOM 660 C C . GLN A 1 83 ? -14.203 -9.938 -4.25 1 98.31 83 GLN A C 1
ATOM 662 O O . GLN A 1 83 ? -14.531 -10.305 -5.379 1 98.31 83 GLN A O 1
ATOM 667 N N . HIS A 1 84 ? -13.148 -10.438 -3.67 1 98.75 84 HIS A N 1
ATOM 668 C CA . HIS A 1 84 ? -12.195 -11.234 -4.434 1 98.75 84 HIS A CA 1
ATOM 669 C C . HIS A 1 84 ? -12.586 -12.711 -4.43 1 98.75 84 HIS A C 1
ATOM 671 O O . HIS A 1 84 ? -12.086 -13.492 -5.242 1 98.75 84 HIS A O 1
ATOM 677 N N . TRP A 1 85 ? -13.492 -13.102 -3.492 1 98.56 85 TRP A N 1
ATOM 678 C CA . TRP A 1 85 ? -14.133 -14.398 -3.66 1 98.56 85 TRP A CA 1
ATOM 679 C C . TRP A 1 85 ? -14.828 -14.484 -5.016 1 98.56 85 TRP A C 1
ATOM 681 O O . TRP A 1 85 ? -14.664 -15.477 -5.738 1 98.56 85 TRP A O 1
ATOM 691 N N . ARG A 1 86 ? -15.523 -13.445 -5.348 1 97.12 86 ARG A N 1
ATOM 692 C CA . ARG A 1 86 ? -16.25 -13.391 -6.617 1 97.12 86 ARG A CA 1
ATOM 693 C C . ARG A 1 86 ? -15.289 -13.359 -7.797 1 97.12 86 ARG A C 1
ATOM 695 O O . ARG A 1 86 ? -15.461 -14.102 -8.766 1 97.12 86 ARG A O 1
ATOM 702 N N . VAL A 1 87 ? -14.266 -12.508 -7.699 1 97.69 87 VAL A N 1
ATOM 703 C CA . VAL A 1 87 ? -13.289 -12.375 -8.773 1 97.69 87 VAL A CA 1
ATOM 704 C C . VAL A 1 87 ? -12.578 -13.703 -9 1 97.69 87 VAL A C 1
ATOM 706 O O . VAL A 1 87 ? -12.508 -14.195 -10.133 1 97.69 87 VAL A O 1
ATOM 709 N N . ALA A 1 88 ? -12.117 -14.328 -7.93 1 98.56 88 ALA A N 1
ATOM 710 C CA . ALA A 1 88 ? -11.367 -15.578 -8.016 1 98.56 88 ALA A CA 1
ATOM 711 C C . ALA A 1 88 ? -12.234 -16.703 -8.547 1 98.56 88 ALA A C 1
ATOM 713 O O . ALA A 1 88 ? -11.797 -17.516 -9.367 1 98.56 88 ALA A O 1
ATOM 714 N N . SER A 1 89 ? -13.469 -16.766 -8.062 1 98.25 89 SER A N 1
ATOM 715 C CA . SER A 1 89 ? -14.406 -17.766 -8.547 1 98.25 89 SER A CA 1
ATOM 716 C C . SER A 1 89 ? -14.641 -17.609 -10.047 1 98.25 89 SER A C 1
ATOM 718 O O . SER A 1 89 ? -14.703 -18.609 -10.773 1 98.25 89 SER A O 1
ATOM 720 N N . GLY A 1 90 ? -14.75 -16.406 -10.492 1 97.5 90 GLY A N 1
ATOM 721 C CA . GLY A 1 90 ? -14.922 -16.125 -11.906 1 97.5 90 GLY A CA 1
ATOM 722 C C . GLY A 1 90 ? -13.742 -16.547 -12.75 1 97.5 90 GLY A C 1
ATOM 723 O O . GLY A 1 90 ? -13.883 -16.797 -13.953 1 97.5 90 GLY A O 1
ATOM 724 N N . LEU A 1 91 ? -12.602 -16.719 -12.133 1 97.44 91 LEU A N 1
ATOM 725 C CA . LEU A 1 91 ? -11.383 -17.141 -12.82 1 97.44 91 LEU A CA 1
ATOM 726 C C . LEU A 1 91 ? -11.211 -18.656 -12.734 1 97.44 91 LEU A C 1
ATOM 728 O O . LEU A 1 91 ? -10.203 -19.203 -13.195 1 97.44 91 LEU A O 1
ATOM 732 N N . GLY A 1 92 ? -12.125 -19.281 -12.031 1 98 92 GLY A N 1
ATOM 733 C CA . GLY A 1 92 ? -12.133 -20.734 -12 1 98 92 GLY A CA 1
ATOM 734 C C . GLY A 1 92 ? -11.422 -21.312 -10.789 1 98 92 GLY A C 1
ATOM 735 O O . GLY A 1 92 ? -11.203 -22.531 -10.711 1 98 92 GLY A O 1
ATOM 736 N N . VAL A 1 93 ? -11.031 -20.516 -9.836 1 98.44 93 VAL A N 1
ATOM 737 C CA . VAL A 1 93 ? -10.469 -21.047 -8.594 1 98.44 93 VAL A CA 1
ATOM 738 C C . VAL A 1 93 ? -11.562 -21.734 -7.785 1 98.44 93 VAL A C 1
ATOM 740 O O . VAL A 1 93 ? -12.625 -21.156 -7.555 1 98.44 93 VAL A O 1
ATOM 743 N N . SER A 1 94 ? -11.359 -22.922 -7.355 1 98.25 94 SER A N 1
ATOM 744 C CA . SER A 1 94 ? -12.391 -23.703 -6.668 1 98.25 94 SER A CA 1
ATOM 745 C C . SER A 1 94 ? -12.68 -23.125 -5.285 1 98.25 94 SER A C 1
ATOM 747 O O . SER A 1 94 ? -11.805 -22.531 -4.66 1 98.25 94 SER A O 1
ATOM 749 N N . ALA A 1 95 ? -13.867 -23.328 -4.836 1 98.12 95 ALA A N 1
ATOM 750 C CA . ALA A 1 95 ? -14.25 -22.906 -3.492 1 98.12 95 ALA A CA 1
ATOM 751 C C . ALA A 1 95 ? -13.352 -23.531 -2.436 1 98.12 95 ALA A C 1
ATOM 753 O O . ALA A 1 95 ? -13.016 -22.906 -1.435 1 98.12 95 ALA A O 1
ATOM 754 N N . ASP A 1 96 ? -12.992 -24.766 -2.631 1 98.25 96 ASP A N 1
ATOM 755 C CA . ASP A 1 96 ? -12.125 -25.453 -1.686 1 98.25 96 ASP A CA 1
ATOM 756 C C . ASP A 1 96 ? -10.766 -24.766 -1.581 1 98.25 96 ASP A C 1
ATOM 758 O O . ASP A 1 96 ? -10.227 -24.625 -0.484 1 98.25 96 ASP A O 1
ATOM 762 N N . ASP A 1 97 ? -10.266 -24.406 -2.707 1 98.62 97 ASP A N 1
ATOM 763 C CA . ASP A 1 97 ? -8.969 -23.734 -2.707 1 98.62 97 ASP A CA 1
ATOM 764 C C . ASP A 1 97 ? -9.07 -22.344 -2.061 1 98.62 97 ASP A C 1
ATOM 766 O O . ASP A 1 97 ? -8.18 -21.938 -1.312 1 9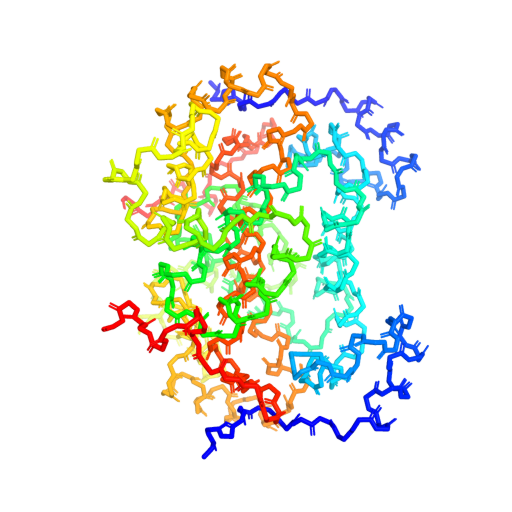8.62 97 ASP A O 1
ATOM 770 N N . LEU A 1 98 ? -10.133 -21.609 -2.348 1 98.69 98 LEU A N 1
ATOM 771 C CA . LEU A 1 98 ? -10.32 -20.312 -1.727 1 98.69 98 LEU A CA 1
ATOM 772 C C . LEU A 1 98 ? -10.438 -20.438 -0.212 1 98.69 98 LEU A C 1
ATOM 774 O O . LEU A 1 98 ? -9.836 -19.656 0.53 1 98.69 98 LEU A O 1
ATOM 778 N N . LEU A 1 99 ? -11.141 -21.438 0.274 1 98.56 99 LEU A N 1
ATOM 779 C CA . LEU A 1 99 ? -11.258 -21.672 1.708 1 98.56 99 LEU A CA 1
ATOM 780 C C . LEU A 1 99 ? -9.93 -22.156 2.287 1 98.56 99 LEU A C 1
ATOM 782 O O . LEU A 1 99 ? -9.609 -21.875 3.443 1 98.56 99 LEU A O 1
ATOM 786 N N . GLY A 1 100 ? -9.211 -22.875 1.427 1 98.62 100 GLY A N 1
ATOM 787 C CA . GLY A 1 100 ? -7.914 -23.391 1.842 1 98.62 100 GLY A CA 1
ATOM 788 C C . GLY A 1 100 ? -6.949 -22.297 2.277 1 98.62 100 GLY A C 1
ATOM 789 O O . GLY A 1 100 ? -6.039 -22.547 3.07 1 98.62 100 GLY A O 1
ATOM 790 N N . VAL A 1 101 ? -7.105 -21.047 1.811 1 98.69 101 VAL A N 1
ATOM 791 C CA . VAL A 1 101 ? -6.195 -19.953 2.129 1 98.69 101 VAL A CA 1
ATOM 792 C C . VAL A 1 101 ? -6.305 -19.594 3.609 1 98.69 101 VAL A C 1
ATOM 794 O O . VAL A 1 101 ? -5.41 -18.969 4.172 1 98.69 101 VAL A O 1
ATOM 797 N N . ARG A 1 102 ? -7.445 -19.984 4.234 1 98.56 102 ARG A N 1
ATOM 798 C CA . ARG A 1 102 ? -7.648 -19.703 5.652 1 98.56 102 ARG A CA 1
ATOM 799 C C . ARG A 1 102 ? -6.594 -20.406 6.5 1 98.56 102 ARG A C 1
ATOM 801 O O . ARG A 1 102 ? -6.094 -19.844 7.473 1 98.56 102 ARG A O 1
ATOM 808 N N . ASP A 1 103 ? -6.277 -21.594 6.184 1 98.12 103 ASP A N 1
ATOM 809 C CA . ASP A 1 103 ? -5.25 -22.453 6.777 1 98.12 103 ASP A CA 1
ATOM 810 C C . ASP A 1 103 ? -4.469 -23.203 5.699 1 98.12 103 ASP A C 1
ATOM 812 O O . ASP A 1 103 ? -4.57 -24.422 5.59 1 98.12 103 ASP A O 1
ATOM 816 N N . TRP A 1 104 ? -3.686 -22.469 5.016 1 98.44 104 TRP A N 1
ATOM 817 C CA . TRP A 1 104 ? -3.082 -23.016 3.807 1 98.44 104 TRP A CA 1
ATOM 818 C C . TRP A 1 104 ? -2.037 -24.078 4.152 1 98.44 104 TRP A C 1
ATOM 820 O O . TRP A 1 104 ? -1.805 -25.016 3.381 1 98.44 104 TRP A O 1
ATOM 830 N N . GLN A 1 105 ? -1.376 -23.984 5.254 1 98 105 GLN A N 1
ATOM 831 C CA . GLN A 1 105 ? -0.357 -24.953 5.645 1 98 105 GLN A CA 1
ATOM 832 C C . GLN A 1 105 ? -0.971 -26.328 5.898 1 98 105 GLN A C 1
ATOM 834 O O . GLN A 1 105 ? -0.314 -27.359 5.703 1 98 105 GLN A O 1
ATOM 839 N N . GLY A 1 106 ? -2.234 -26.344 6.309 1 97.81 106 GLY A N 1
ATOM 840 C CA . GLY A 1 106 ? -2.926 -27.594 6.574 1 97.81 106 GLY A CA 1
ATOM 841 C C . GLY A 1 106 ? -3.75 -28.094 5.398 1 97.81 106 GLY A C 1
ATOM 842 O O . GLY A 1 106 ? -4.371 -29.156 5.465 1 97.81 106 GLY A O 1
ATOM 843 N N . TYR A 1 107 ? -3.775 -27.281 4.34 1 98 107 TYR A N 1
ATOM 844 C CA . TYR A 1 107 ? -4.559 -27.609 3.15 1 98 107 TYR A CA 1
ATOM 845 C C . TYR A 1 107 ? -3.715 -28.359 2.131 1 98 107 TYR A C 1
ATOM 847 O O . TYR A 1 107 ? -2.623 -27.922 1.769 1 98 107 TYR A O 1
ATOM 855 N N . ASN A 1 108 ? -4.109 -29.484 1.57 1 97.12 108 ASN A N 1
ATOM 856 C CA . ASN A 1 108 ? -3.328 -30.359 0.704 1 97.12 108 ASN A CA 1
ATOM 857 C C . ASN A 1 108 ? -3.525 -30.016 -0.769 1 97.12 108 ASN A C 1
ATOM 859 O O . ASN A 1 108 ? -2.898 -30.625 -1.642 1 97.12 108 ASN A O 1
ATOM 863 N N . GLY A 1 109 ? -4.277 -29.031 -1.025 1 97.81 109 GLY A N 1
ATOM 864 C CA . GLY A 1 109 ? -4.617 -28.734 -2.408 1 97.81 109 GLY A CA 1
ATOM 865 C C . GLY A 1 109 ? -3.625 -27.797 -3.078 1 97.81 109 GLY A C 1
ATOM 866 O O . GLY A 1 109 ? -3.627 -27.656 -4.305 1 97.81 109 GLY A O 1
ATOM 867 N N . PHE A 1 110 ? -2.691 -27.234 -2.34 1 98.62 110 PHE A N 1
ATOM 868 C CA . PHE A 1 110 ? -1.772 -26.25 -2.898 1 98.62 110 PHE A CA 1
ATOM 869 C C . PHE A 1 110 ? -0.432 -26.891 -3.236 1 98.62 110 PHE A C 1
ATOM 871 O O . PHE A 1 110 ? 0.122 -27.641 -2.434 1 98.62 110 PHE A O 1
ATOM 878 N N . GLY A 1 111 ? 0.016 -26.641 -4.434 1 98.44 111 GLY A N 1
ATOM 879 C CA . GLY A 1 111 ? 1.357 -27.031 -4.828 1 98.44 111 GLY A CA 1
ATOM 880 C C . GLY A 1 111 ? 2.434 -26.094 -4.336 1 98.44 111 GLY A C 1
ATOM 881 O O . GLY A 1 111 ? 2.15 -25.156 -3.574 1 98.44 111 GLY A O 1
ATOM 882 N N . PRO A 1 112 ? 3.688 -26.281 -4.781 1 98.5 112 PRO A N 1
ATOM 883 C CA . PRO A 1 112 ? 4.824 -25.516 -4.27 1 98.5 112 PRO A CA 1
ATOM 884 C C . PRO A 1 112 ? 4.719 -24.031 -4.582 1 98.5 112 PRO A C 1
ATOM 886 O O . PRO A 1 112 ? 5.086 -23.188 -3.754 1 98.5 112 PRO A O 1
ATOM 889 N N . ALA A 1 113 ? 4.223 -23.688 -5.75 1 98.81 113 ALA A N 1
ATOM 890 C CA . ALA A 1 113 ? 4.113 -22.281 -6.121 1 98.81 113 ALA A CA 1
ATOM 891 C C . ALA A 1 113 ? 3.1 -21.562 -5.242 1 98.81 113 ALA A C 1
ATOM 893 O O . ALA A 1 113 ? 3.369 -20.453 -4.75 1 98.81 113 ALA A O 1
ATOM 894 N N . GLU A 1 114 ? 1.904 -22.188 -5.043 1 98.94 114 GLU A N 1
ATOM 895 C CA . GLU A 1 114 ? 0.895 -21.594 -4.172 1 98.94 114 GLU A CA 1
ATOM 896 C C . GLU A 1 114 ? 1.415 -21.438 -2.746 1 98.94 114 GLU A C 1
ATOM 898 O O . GLU A 1 114 ? 1.218 -20.406 -2.117 1 98.94 114 GLU A O 1
ATOM 903 N N . GLN A 1 115 ? 2.09 -22.438 -2.297 1 98.88 115 GLN A N 1
ATOM 904 C CA . GLN A 1 115 ? 2.631 -22.391 -0.943 1 98.88 115 GLN A CA 1
ATOM 905 C C . GLN A 1 115 ? 3.664 -21.281 -0.801 1 98.88 115 GLN A C 1
ATOM 907 O O . GLN A 1 115 ? 3.701 -20.578 0.217 1 98.88 115 GLN A O 1
ATOM 912 N N . ALA A 1 116 ? 4.492 -21.094 -1.772 1 98.94 116 ALA A N 1
ATOM 913 C CA . ALA A 1 116 ? 5.539 -20.078 -1.734 1 98.94 116 ALA A CA 1
ATOM 914 C C . ALA A 1 116 ? 4.941 -18.688 -1.655 1 98.94 116 ALA A C 1
ATOM 916 O O . ALA A 1 116 ? 5.34 -17.875 -0.813 1 98.94 116 ALA A O 1
ATOM 917 N N . VAL A 1 117 ? 3.91 -18.422 -2.482 1 98.94 117 VAL A N 1
ATOM 918 C CA . VAL A 1 117 ? 3.377 -17.062 -2.527 1 98.94 117 VAL A CA 1
ATOM 919 C C . VAL A 1 117 ? 2.529 -16.812 -1.284 1 98.94 117 VAL A C 1
ATOM 921 O O . VAL A 1 117 ? 2.479 -15.68 -0.787 1 98.94 117 VAL A O 1
ATOM 924 N N . LEU A 1 118 ? 1.87 -17.812 -0.739 1 98.94 118 LEU A N 1
ATOM 925 C CA . LEU A 1 118 ? 1.094 -17.641 0.483 1 98.94 118 LEU A CA 1
ATOM 926 C C . LEU A 1 118 ? 2.008 -17.422 1.682 1 98.94 118 LEU A C 1
ATOM 928 O O . LEU A 1 118 ? 1.692 -16.609 2.564 1 98.94 118 LEU A O 1
ATOM 932 N N . ALA A 1 119 ? 3.188 -18.109 1.701 1 98.94 119 ALA A N 1
ATOM 933 C CA . ALA A 1 119 ? 4.172 -17.844 2.748 1 98.94 119 ALA A CA 1
ATOM 934 C C . ALA A 1 119 ? 4.699 -16.422 2.672 1 98.94 119 ALA A C 1
ATOM 936 O O . ALA A 1 119 ? 4.828 -15.742 3.695 1 98.94 119 ALA A O 1
ATOM 937 N N . ALA A 1 120 ? 4.98 -15.992 1.482 1 99 120 ALA A N 1
ATOM 938 C CA . ALA A 1 120 ? 5.426 -14.617 1.277 1 99 120 ALA A CA 1
ATOM 939 C C . ALA A 1 120 ? 4.363 -13.617 1.734 1 99 120 ALA A C 1
ATOM 941 O O . ALA A 1 120 ? 4.684 -12.578 2.314 1 99 120 ALA A O 1
ATOM 942 N N . THR A 1 121 ? 3.105 -13.953 1.463 1 99 121 THR A N 1
ATOM 943 C CA . THR A 1 121 ? 1.992 -13.109 1.878 1 99 121 THR A CA 1
ATOM 944 C C . THR A 1 121 ? 1.933 -13 3.398 1 99 121 THR A C 1
ATOM 946 O O . THR A 1 121 ? 1.816 -11.898 3.943 1 99 121 THR A O 1
ATOM 949 N N . ASP A 1 122 ? 2.09 -14.141 4.102 1 98.94 122 ASP A N 1
ATOM 950 C CA . ASP A 1 122 ? 2.111 -14.141 5.559 1 98.94 122 ASP A CA 1
ATOM 951 C C . ASP A 1 122 ? 3.246 -13.266 6.094 1 98.94 122 ASP A C 1
ATOM 953 O O . ASP A 1 122 ? 3.053 -12.484 7.027 1 98.94 122 ASP A O 1
ATOM 957 N N . ASP A 1 123 ? 4.438 -13.422 5.48 1 98.94 123 ASP A N 1
ATOM 958 C CA . ASP A 1 123 ? 5.605 -12.648 5.891 1 98.94 123 ASP A CA 1
ATOM 959 C C . ASP A 1 123 ? 5.312 -11.156 5.855 1 98.94 123 ASP A C 1
ATOM 961 O O . ASP A 1 123 ? 5.57 -10.438 6.828 1 98.94 123 ASP A O 1
ATOM 965 N N . VAL A 1 124 ? 4.738 -10.711 4.762 1 98.94 124 VAL A N 1
ATOM 966 C CA . VAL A 1 124 ? 4.531 -9.273 4.578 1 98.94 124 VAL A CA 1
ATOM 967 C C . VAL A 1 124 ? 3.459 -8.781 5.543 1 98.94 124 VAL A C 1
ATOM 969 O O . VAL A 1 124 ? 3.623 -7.734 6.18 1 98.94 124 VAL A O 1
ATOM 972 N N . VAL A 1 125 ? 2.336 -9.477 5.648 1 98.81 125 VAL A N 1
ATOM 973 C CA . VAL A 1 125 ? 1.225 -9.008 6.469 1 98.81 125 VAL A CA 1
ATOM 974 C C . VAL A 1 125 ? 1.628 -9.016 7.941 1 98.81 125 VAL A C 1
ATOM 976 O O . VAL A 1 125 ? 1.275 -8.102 8.695 1 98.81 125 VAL A O 1
ATOM 979 N N . ARG A 1 126 ? 2.473 -9.969 8.344 1 98.19 126 ARG A N 1
ATOM 980 C CA . ARG A 1 126 ? 2.781 -10.133 9.758 1 98.19 126 ARG A CA 1
ATOM 981 C C . ARG A 1 126 ? 4.055 -9.383 10.133 1 98.19 126 ARG A C 1
ATOM 983 O O . ARG A 1 126 ? 4.156 -8.828 11.227 1 98.19 126 ARG A O 1
ATOM 990 N N . GLU A 1 127 ? 5.02 -9.391 9.172 1 98.12 127 GLU A N 1
ATOM 991 C CA . GLU A 1 127 ? 6.348 -8.914 9.547 1 98.12 127 GLU A CA 1
ATOM 992 C C . GLU A 1 127 ? 6.77 -7.723 8.688 1 98.12 127 GLU A C 1
ATOM 994 O O . GLU A 1 127 ? 7.797 -7.098 8.953 1 98.12 127 GLU A O 1
ATOM 999 N N . GLY A 1 128 ? 6.055 -7.461 7.668 1 98.56 128 GLY A N 1
ATOM 1000 C CA . GLY A 1 128 ? 6.277 -6.238 6.91 1 98.56 128 GLY A CA 1
ATOM 1001 C C . GLY A 1 128 ? 7.117 -6.457 5.664 1 98.56 128 GLY A C 1
ATOM 1002 O O . GLY A 1 128 ? 7.234 -5.559 4.828 1 98.56 128 GLY A O 1
ATOM 1003 N N . ALA A 1 129 ? 7.715 -7.703 5.543 1 98.81 129 ALA A N 1
ATOM 1004 C CA . ALA A 1 129 ? 8.547 -7.961 4.371 1 98.81 129 ALA A CA 1
ATOM 1005 C C . ALA A 1 129 ? 8.695 -9.461 4.121 1 98.81 129 ALA A C 1
ATOM 1007 O O . ALA A 1 129 ? 8.539 -10.266 5.039 1 98.81 129 ALA A O 1
ATOM 1008 N N . VAL A 1 130 ? 8.969 -9.766 2.9 1 98.94 130 VAL A N 1
ATOM 1009 C CA . VAL A 1 130 ? 9.195 -11.156 2.529 1 98.94 130 VAL A CA 1
ATOM 1010 C C . VAL A 1 130 ? 10.484 -11.664 3.168 1 98.94 130 VAL A C 1
ATOM 1012 O O . VAL A 1 130 ? 11.547 -11.055 3.002 1 98.94 130 VAL A O 1
ATOM 1015 N N . SER A 1 131 ? 10.406 -12.766 3.867 1 98.88 131 SER A N 1
ATOM 1016 C CA . SER A 1 131 ? 11.57 -13.359 4.504 1 98.88 131 SER A CA 1
ATOM 1017 C C . SER A 1 131 ? 12.516 -13.969 3.469 1 98.88 131 SER A C 1
ATOM 1019 O O . SER A 1 131 ? 12.125 -14.188 2.32 1 98.88 131 SER A O 1
ATOM 1021 N N . ALA A 1 132 ? 13.742 -14.219 3.906 1 98.62 132 ALA A N 1
ATOM 1022 C CA . ALA A 1 132 ? 14.711 -14.867 3.029 1 98.62 132 ALA A CA 1
ATOM 1023 C C . ALA A 1 132 ? 14.219 -16.234 2.58 1 98.62 132 ALA A C 1
ATOM 1025 O O . ALA A 1 132 ? 14.398 -16.625 1.42 1 98.62 132 ALA A O 1
ATOM 1026 N N . GLN A 1 133 ? 13.586 -16.938 3.465 1 98.75 133 GLN A N 1
ATOM 1027 C CA . GLN A 1 133 ? 13.086 -18.281 3.168 1 98.75 133 GLN A CA 1
ATOM 1028 C C . GLN A 1 133 ? 11.969 -18.234 2.127 1 98.75 133 GLN A C 1
ATOM 1030 O O . GLN A 1 133 ? 12 -18.969 1.144 1 98.75 133 GLN A O 1
ATOM 1035 N N . SER A 1 134 ? 10.961 -17.406 2.336 1 98.94 134 SER A N 1
ATOM 1036 C CA . SER A 1 134 ? 9.852 -17.297 1.399 1 98.94 134 SER A CA 1
ATOM 1037 C C . SER A 1 134 ? 10.32 -16.766 0.048 1 98.94 134 SER A C 1
ATOM 1039 O O . SER A 1 134 ? 9.797 -17.172 -0.995 1 98.94 134 SER A O 1
ATOM 1041 N N . TRP A 1 135 ? 11.328 -15.859 0.111 1 98.88 135 TRP A N 1
ATOM 1042 C CA . TRP A 1 135 ? 11.867 -15.336 -1.14 1 98.88 135 TRP A CA 1
ATOM 1043 C C . TRP A 1 135 ? 12.508 -16.438 -1.967 1 98.88 135 TRP A C 1
ATOM 1045 O O . TRP A 1 135 ? 12.234 -16.578 -3.162 1 98.88 135 TRP A O 1
ATOM 1055 N N . SER A 1 136 ? 13.32 -17.25 -1.329 1 98.75 136 SER A N 1
ATOM 1056 C CA . SER A 1 136 ? 13.992 -18.359 -2.014 1 98.75 136 SER A CA 1
ATOM 1057 C C . SER A 1 136 ? 12.984 -19.328 -2.619 1 98.75 136 SER A C 1
ATOM 1059 O O . SER A 1 136 ? 13.172 -19.812 -3.738 1 98.75 136 SER A O 1
ATOM 1061 N N . ALA A 1 137 ? 11.93 -19.594 -1.883 1 98.88 137 ALA A N 1
ATOM 1062 C CA . ALA A 1 137 ? 10.883 -20.484 -2.393 1 98.88 137 ALA A CA 1
ATOM 1063 C C . ALA A 1 137 ? 10.188 -19.859 -3.604 1 98.88 137 ALA A C 1
ATOM 1065 O O . ALA A 1 137 ? 9.945 -20.547 -4.602 1 98.88 137 ALA A O 1
ATOM 1066 N N . CYS A 1 138 ? 9.898 -18.578 -3.562 1 98.88 138 CYS A N 1
ATOM 1067 C CA . CYS A 1 138 ? 9.258 -17.891 -4.684 1 98.88 138 CYS A CA 1
ATOM 1068 C C . CYS A 1 138 ? 10.18 -17.859 -5.898 1 98.88 138 CYS A C 1
ATOM 1070 O O . CYS A 1 138 ? 9.734 -18.062 -7.027 1 98.88 138 CYS A O 1
ATOM 1072 N N . GLU A 1 139 ? 11.492 -17.609 -5.648 1 98.69 139 GLU A N 1
ATOM 1073 C CA . GLU A 1 139 ? 12.445 -17.641 -6.754 1 98.69 139 GLU A CA 1
ATOM 1074 C C . GLU A 1 139 ? 12.422 -18.969 -7.48 1 98.69 139 GLU A C 1
ATOM 1076 O O . GLU A 1 139 ? 12.359 -19.031 -8.711 1 98.69 139 GLU A O 1
ATOM 1081 N N . ARG A 1 140 ? 12.438 -19.969 -6.684 1 98.62 140 ARG A N 1
ATOM 1082 C CA . ARG A 1 140 ? 12.469 -21.312 -7.246 1 98.62 140 ARG A CA 1
ATOM 1083 C C . ARG A 1 140 ? 11.188 -21.609 -8.023 1 98.62 140 ARG A C 1
ATOM 1085 O O . ARG A 1 140 ? 11.234 -22.047 -9.172 1 98.62 140 ARG A O 1
ATOM 1092 N N . GLU A 1 141 ? 10.078 -21.281 -7.445 1 98.75 141 GLU A N 1
ATOM 1093 C CA . GLU A 1 141 ? 8.797 -21.734 -7.98 1 98.75 141 GLU A CA 1
ATOM 1094 C C . GLU A 1 141 ? 8.312 -20.828 -9.109 1 98.75 141 GLU A C 1
ATOM 1096 O O . GLU A 1 141 ? 7.461 -21.219 -9.906 1 98.75 141 GLU A O 1
ATOM 1101 N N . LEU A 1 142 ? 8.922 -19.609 -9.141 1 98.56 142 LEU A N 1
ATOM 1102 C CA . LEU A 1 142 ? 8.531 -18.672 -10.188 1 98.56 142 LEU A CA 1
ATOM 1103 C C . LEU A 1 142 ? 9.672 -18.469 -11.188 1 98.56 142 LEU A C 1
ATOM 1105 O O . LEU A 1 142 ? 9.758 -17.422 -11.836 1 98.56 142 LEU A O 1
ATOM 1109 N N . HIS A 1 143 ? 10.594 -19.359 -11.219 1 97.88 143 HIS A N 1
ATOM 1110 C CA . HIS A 1 143 ? 11.625 -19.547 -12.227 1 97.88 143 HIS A CA 1
ATOM 1111 C C . HIS A 1 143 ? 12.57 -18.344 -12.273 1 97.88 143 HIS A C 1
ATOM 1113 O O . HIS A 1 143 ? 13.016 -17.953 -13.352 1 97.88 143 HIS A O 1
ATOM 1119 N N . CYS A 1 144 ? 12.695 -17.641 -11.172 1 96.88 144 CYS A N 1
ATOM 1120 C CA . CYS A 1 144 ? 13.625 -16.531 -11 1 96.88 144 CYS A CA 1
ATOM 1121 C C . CYS A 1 144 ? 13.312 -15.414 -11.984 1 96.88 144 CYS A C 1
ATOM 1123 O O . CYS A 1 144 ? 14.219 -14.672 -12.391 1 96.88 144 CYS A O 1
ATOM 1125 N N . ASP A 1 145 ? 12.07 -15.352 -12.438 1 98.06 145 ASP A N 1
ATOM 1126 C CA . ASP A 1 145 ? 11.664 -14.242 -13.289 1 98.06 145 ASP A CA 1
ATOM 1127 C C . ASP A 1 145 ? 11.547 -12.945 -12.492 1 98.06 145 ASP A C 1
ATOM 1129 O O . ASP A 1 145 ? 10.609 -12.781 -11.711 1 98.06 145 ASP A O 1
ATOM 1133 N N . LYS A 1 146 ? 12.43 -12.031 -12.695 1 97.25 146 LYS A N 1
ATOM 1134 C CA . LYS A 1 146 ? 12.516 -10.82 -11.891 1 97.25 146 LYS A CA 1
ATOM 1135 C C . LYS A 1 146 ? 11.258 -9.969 -12.039 1 97.25 146 LYS A C 1
ATOM 1137 O O . LYS A 1 146 ? 10.828 -9.32 -11.078 1 97.25 146 LYS A O 1
ATOM 1142 N N . VAL A 1 147 ? 10.641 -9.969 -13.242 1 98.31 147 VAL A N 1
ATOM 1143 C CA . VAL A 1 147 ? 9.43 -9.195 -13.484 1 98.31 147 VAL A CA 1
ATOM 1144 C C . VAL A 1 147 ? 8.289 -9.75 -12.633 1 98.31 147 VAL A C 1
ATOM 1146 O O . VAL A 1 147 ? 7.582 -8.984 -11.961 1 98.31 147 VAL A O 1
ATOM 1149 N N . VAL A 1 148 ? 8.156 -11.078 -12.562 1 98.81 148 VAL A N 1
ATOM 1150 C CA . VAL A 1 148 ? 7.109 -11.75 -11.805 1 98.81 148 VAL A CA 1
ATOM 1151 C C . VAL A 1 148 ? 7.34 -11.539 -10.305 1 98.81 148 VAL A C 1
ATOM 1153 O O . VAL A 1 148 ? 6.398 -11.289 -9.555 1 98.81 148 VAL A O 1
ATOM 1156 N N . LEU A 1 149 ? 8.594 -11.562 -9.875 1 98.88 149 LEU A N 1
ATOM 1157 C CA . LEU A 1 149 ? 8.922 -11.438 -8.461 1 98.88 149 LEU A CA 1
ATOM 1158 C C . LEU A 1 149 ? 8.672 -10.016 -7.973 1 98.88 149 LEU A C 1
ATOM 1160 O O . LEU A 1 149 ? 8.141 -9.82 -6.875 1 98.88 149 LEU A O 1
ATOM 1164 N N . ILE A 1 150 ? 8.961 -8.992 -8.766 1 98.81 150 ILE A N 1
ATOM 1165 C CA . ILE A 1 150 ? 8.664 -7.602 -8.43 1 98.81 150 ILE A CA 1
ATOM 1166 C C . ILE A 1 150 ? 7.152 -7.414 -8.312 1 98.81 150 ILE A C 1
ATOM 1168 O O . ILE A 1 150 ? 6.668 -6.789 -7.371 1 98.81 150 ILE A O 1
ATOM 1172 N N . GLU A 1 151 ? 6.473 -7.98 -9.242 1 98.88 151 GLU A N 1
ATOM 1173 C CA . GLU A 1 151 ? 5.02 -7.84 -9.25 1 98.88 151 GLU A CA 1
ATOM 1174 C C . GLU A 1 151 ? 4.395 -8.547 -8.047 1 98.88 151 GLU A C 1
ATOM 1176 O O . GLU A 1 151 ? 3.451 -8.031 -7.445 1 98.88 151 GLU A O 1
ATOM 1181 N N . LEU A 1 152 ? 4.934 -9.711 -7.68 1 98.94 152 LEU A N 1
ATOM 1182 C CA . LEU A 1 152 ? 4.43 -10.43 -6.512 1 98.94 152 LEU A CA 1
ATOM 1183 C C . LEU A 1 152 ? 4.543 -9.578 -5.258 1 98.94 152 LEU A C 1
ATOM 1185 O O . LEU A 1 152 ? 3.568 -9.414 -4.52 1 98.94 152 LEU A O 1
ATOM 1189 N N . VAL A 1 153 ? 5.684 -9 -5.031 1 98.94 153 VAL A N 1
ATOM 1190 C CA . VAL A 1 153 ? 5.922 -8.164 -3.861 1 98.94 153 VAL A CA 1
ATOM 1191 C C . VAL A 1 153 ? 4.984 -6.965 -3.885 1 98.94 153 VAL A C 1
ATOM 1193 O O . VAL A 1 153 ? 4.426 -6.582 -2.852 1 98.94 153 VAL A O 1
ATOM 1196 N N . THR A 1 154 ? 4.789 -6.418 -5.074 1 98.94 154 THR A N 1
ATOM 1197 C CA . THR A 1 154 ? 3.934 -5.246 -5.203 1 98.94 154 THR A CA 1
ATOM 1198 C C . THR A 1 154 ? 2.469 -5.613 -4.977 1 98.94 154 THR A C 1
ATOM 1200 O O . THR A 1 154 ? 1.738 -4.883 -4.301 1 98.94 154 THR A O 1
ATOM 1203 N N . VAL A 1 155 ? 2.039 -6.758 -5.508 1 98.94 155 VAL A N 1
ATOM 1204 C CA . VAL A 1 155 ? 0.669 -7.219 -5.301 1 98.94 155 VAL A CA 1
ATOM 1205 C C . VAL A 1 155 ? 0.404 -7.395 -3.809 1 98.94 155 VAL A C 1
ATOM 1207 O O . VAL A 1 155 ? -0.578 -6.871 -3.279 1 98.94 155 VAL A O 1
ATOM 1210 N N . ILE A 1 156 ? 1.285 -8.07 -3.107 1 99 156 ILE A N 1
ATOM 1211 C CA . ILE A 1 156 ? 1.091 -8.328 -1.685 1 99 156 ILE A CA 1
ATOM 1212 C C . ILE A 1 156 ? 1.011 -7 -0.927 1 99 156 ILE A C 1
ATOM 1214 O O . ILE A 1 156 ? 0.077 -6.777 -0.152 1 99 156 ILE A O 1
ATOM 1218 N N . SER A 1 157 ? 1.903 -6.117 -1.205 1 98.94 157 SER A N 1
ATOM 1219 C CA . SER A 1 157 ? 1.979 -4.859 -0.466 1 98.94 157 SER A CA 1
ATOM 1220 C C . SER A 1 157 ? 0.825 -3.932 -0.829 1 98.94 157 SER A C 1
ATOM 1222 O O . SER A 1 157 ? 0.301 -3.219 0.029 1 98.94 157 SER A O 1
ATOM 1224 N N . ALA A 1 158 ? 0.388 -3.951 -2.076 1 98.94 158 ALA A N 1
ATOM 1225 C CA . ALA A 1 158 ? -0.702 -3.092 -2.533 1 98.94 158 ALA A CA 1
ATOM 1226 C C . ALA A 1 158 ? -2.033 -3.525 -1.927 1 98.94 158 ALA A C 1
ATOM 1228 O O . ALA A 1 158 ? -2.826 -2.688 -1.491 1 98.94 158 ALA A O 1
ATOM 1229 N N . TRP A 1 159 ? -2.291 -4.789 -1.899 1 98.94 159 TRP A N 1
ATOM 1230 C CA . TRP A 1 159 ? -3.58 -5.211 -1.359 1 98.94 159 TRP A CA 1
ATOM 1231 C C . TRP A 1 159 ? -3.57 -5.168 0.165 1 98.94 159 TRP A C 1
ATOM 1233 O O . TRP A 1 159 ? -4.629 -5.082 0.795 1 98.94 159 TRP A O 1
ATOM 1243 N N . ARG A 1 160 ? -2.369 -5.25 0.791 1 98.94 160 ARG A N 1
ATOM 1244 C CA . ARG A 1 160 ? -2.301 -4.914 2.209 1 98.94 160 ARG A CA 1
ATOM 1245 C C . ARG A 1 160 ? -2.635 -3.445 2.443 1 98.94 160 ARG A C 1
ATOM 1247 O O . ARG A 1 160 ? -3.303 -3.102 3.42 1 98.94 160 ARG A O 1
ATOM 1254 N N . MET A 1 161 ? -2.15 -2.607 1.558 1 98.94 161 MET A N 1
ATOM 1255 C CA . MET A 1 161 ? -2.521 -1.195 1.577 1 98.94 161 MET A CA 1
ATOM 1256 C C . MET A 1 161 ? -4.031 -1.028 1.437 1 98.94 161 MET A C 1
ATOM 1258 O O . MET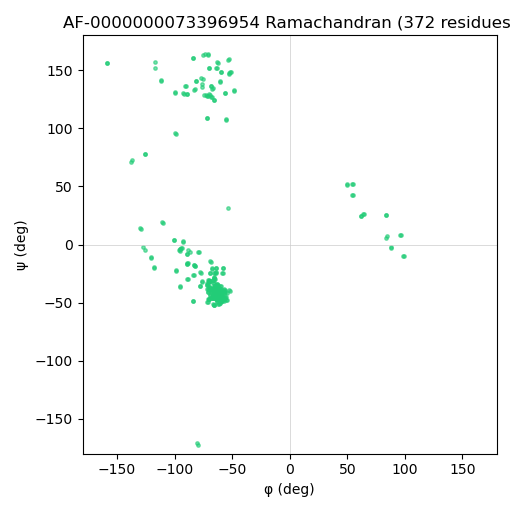 A 1 161 ? -4.645 -0.254 2.172 1 98.94 161 MET A O 1
ATOM 1262 N N . VAL A 1 162 ? -4.645 -1.743 0.54 1 98.94 162 VAL A N 1
ATOM 1263 C CA . VAL A 1 162 ? -6.082 -1.646 0.291 1 98.94 162 VAL A CA 1
ATOM 1264 C C . VAL A 1 162 ? -6.852 -2.047 1.547 1 98.94 162 VAL A C 1
ATOM 1266 O O . VAL A 1 162 ? -7.797 -1.364 1.947 1 98.94 162 VAL A O 1
ATOM 1269 N N . ALA A 1 163 ? -6.438 -3.117 2.201 1 98.88 163 ALA A N 1
ATOM 1270 C CA . ALA A 1 163 ? -7.098 -3.553 3.432 1 98.88 163 ALA A CA 1
ATOM 1271 C C . ALA A 1 163 ? -7.043 -2.461 4.496 1 98.88 163 ALA A C 1
ATOM 1273 O O . ALA A 1 163 ? -8.031 -2.215 5.191 1 98.88 163 ALA A O 1
ATOM 1274 N N . SER A 1 164 ? -5.91 -1.818 4.617 1 98.94 164 SER A N 1
ATOM 1275 C CA . SER A 1 164 ? -5.746 -0.741 5.586 1 98.94 164 SER A CA 1
ATOM 1276 C C . SER A 1 164 ? -6.695 0.416 5.293 1 98.94 164 SER A C 1
ATOM 1278 O O . SER A 1 164 ? -7.305 0.975 6.207 1 98.94 164 SER A O 1
ATOM 1280 N N . ILE A 1 165 ? -6.805 0.787 4.055 1 98.94 165 ILE A N 1
ATOM 1281 C CA . ILE A 1 165 ? -7.672 1.885 3.639 1 98.94 165 ILE A CA 1
ATOM 1282 C C . ILE A 1 165 ? -9.125 1.526 3.92 1 98.94 165 ILE A C 1
ATOM 1284 O O . ILE A 1 165 ? -9.875 2.336 4.473 1 98.94 165 ILE A O 1
ATOM 1288 N N . LEU A 1 166 ? -9.5 0.316 3.594 1 98.88 166 LEU A N 1
ATOM 1289 C CA . LEU A 1 166 ? -10.859 -0.153 3.807 1 98.88 166 LEU A CA 1
ATOM 1290 C C . LEU A 1 166 ? -11.219 -0.127 5.289 1 98.88 166 LEU A C 1
ATOM 1292 O O . LEU A 1 166 ? -12.289 0.358 5.664 1 98.88 166 LEU A O 1
ATOM 1296 N N . HIS A 1 167 ? -10.336 -0.604 6.129 1 98.75 167 HIS A N 1
ATOM 1297 C CA . HIS A 1 167 ? -10.562 -0.592 7.57 1 98.75 167 HIS A CA 1
ATOM 1298 C C . HIS A 1 167 ? -10.586 0.832 8.117 1 98.75 167 HIS A C 1
ATOM 1300 O O . HIS A 1 167 ? -11.445 1.18 8.922 1 98.75 167 HIS A O 1
ATOM 1306 N N . SER A 1 168 ? -9.656 1.653 7.684 1 98.94 168 SER A N 1
ATOM 1307 C CA . SER A 1 168 ? -9.508 3.004 8.219 1 98.94 168 SER A CA 1
ATOM 1308 C C . SER A 1 168 ? -10.719 3.867 7.875 1 98.94 168 SER A C 1
ATOM 1310 O O . SER A 1 168 ? -11.141 4.695 8.688 1 98.94 168 SER A O 1
ATOM 1312 N N . LEU A 1 169 ? -11.25 3.623 6.676 1 98.88 169 LEU A N 1
ATOM 1313 C CA . LEU A 1 169 ? -12.383 4.434 6.23 1 98.88 169 LEU A CA 1
ATOM 1314 C C . LEU A 1 169 ? -13.703 3.734 6.523 1 98.88 169 LEU A C 1
ATOM 1316 O O . LEU A 1 169 ? -14.773 4.281 6.246 1 98.88 169 LEU A O 1
ATOM 1320 N N . GLU A 1 170 ? -13.617 2.48 7.035 1 98.5 170 GLU A N 1
ATOM 1321 C CA . GLU A 1 170 ? -14.789 1.677 7.379 1 98.5 170 GLU A CA 1
ATOM 1322 C C . GLU A 1 170 ? -15.742 1.553 6.195 1 98.5 170 GLU A C 1
ATOM 1324 O O . GLU A 1 170 ? -16.938 1.838 6.32 1 98.5 170 GLU A O 1
ATOM 1329 N N . VAL A 1 171 ? -15.219 1.136 5.062 1 98.69 171 VAL A N 1
ATOM 1330 C CA . VAL A 1 171 ? -15.984 0.994 3.826 1 98.69 171 VAL A CA 1
ATOM 1331 C C . VAL A 1 171 ? -16.922 -0.201 3.938 1 98.69 171 VAL A C 1
ATOM 1333 O O . VAL A 1 171 ? -16.5 -1.315 4.238 1 98.69 171 VAL A O 1
ATOM 1336 N N . PRO A 1 172 ? -18.188 -0.028 3.674 1 98 172 PRO A N 1
ATOM 1337 C CA . PRO A 1 172 ? -19.141 -1.134 3.795 1 98 172 PRO A CA 1
ATOM 1338 C C . PRO A 1 172 ? -19.188 -2.014 2.549 1 98 172 PRO A C 1
ATOM 1340 O O . PRO A 1 172 ? -18.781 -1.584 1.469 1 98 172 PRO A O 1
ATOM 1343 N N . LEU A 1 173 ? -19.688 -3.221 2.691 1 97.88 173 LEU A N 1
ATOM 1344 C CA . LEU A 1 173 ? -20.062 -4.023 1.531 1 97.88 173 LEU A CA 1
ATOM 1345 C C . LEU A 1 173 ? -21.188 -3.354 0.743 1 97.88 173 LEU A C 1
ATOM 1347 O O . LEU A 1 173 ? -21.938 -2.543 1.29 1 97.88 173 LEU A O 1
ATOM 1351 N N . GLU A 1 174 ? -21.281 -3.699 -0.519 1 96.75 174 GLU A N 1
ATOM 1352 C CA . GLU A 1 174 ? -22.422 -3.266 -1.314 1 96.75 174 GLU A CA 1
ATOM 1353 C C . GLU A 1 174 ? -23.719 -3.859 -0.781 1 96.75 174 GLU A C 1
ATOM 1355 O O . GLU A 1 174 ? -23.719 -4.945 -0.201 1 96.75 174 GLU A O 1
ATOM 1360 N N . ASP A 1 175 ? -24.812 -3.139 -0.999 1 94.06 175 ASP A N 1
ATOM 1361 C CA . ASP A 1 175 ? -26.125 -3.613 -0.58 1 94.06 175 ASP A CA 1
ATOM 1362 C C . ASP A 1 175 ? -26.422 -4.984 -1.178 1 94.06 175 ASP A C 1
ATOM 1364 O O . ASP A 1 175 ? -26.219 -5.207 -2.373 1 94.06 175 ASP A O 1
ATOM 1368 N N . GLY A 1 176 ? -26.844 -5.891 -0.345 1 95.06 176 GLY A N 1
ATOM 1369 C CA . GLY A 1 176 ? -27.312 -7.188 -0.812 1 95.06 176 GLY A CA 1
ATOM 1370 C C . GLY A 1 176 ? -26.203 -8.203 -0.954 1 95.06 176 GLY A C 1
ATOM 1371 O O . GLY A 1 176 ? -26.453 -9.359 -1.311 1 95.06 176 GLY A O 1
ATOM 1372 N N . VAL A 1 177 ? -24.984 -7.777 -0.684 1 96.06 177 VAL A N 1
ATOM 1373 C CA . VAL A 1 177 ? -23.859 -8.695 -0.812 1 96.06 177 VAL A CA 1
ATOM 1374 C C . VAL A 1 177 ? -23.625 -9.43 0.509 1 96.06 177 VAL A C 1
ATOM 1376 O O . VAL A 1 177 ? -23.547 -8.797 1.566 1 96.06 177 VAL A O 1
ATOM 1379 N N . SER A 1 178 ? -23.531 -10.734 0.428 1 95.81 178 SER A N 1
ATOM 1380 C CA . SER A 1 178 ? -23.328 -11.539 1.631 1 95.81 178 SER A CA 1
ATOM 1381 C C . SER A 1 178 ? -21.891 -11.461 2.117 1 95.81 178 SER A C 1
ATOM 1383 O O . SER A 1 178 ? -20.953 -11.594 1.324 1 95.81 178 SER A O 1
ATOM 1385 N N . SER A 1 179 ? -21.797 -11.297 3.379 1 97 179 SER A N 1
ATOM 1386 C CA . SER A 1 179 ? -20.5 -11.18 4.031 1 97 179 SER A CA 1
ATOM 1387 C C . SER A 1 179 ? -19.812 -12.539 4.145 1 97 179 SER A C 1
ATOM 1389 O O . SER A 1 179 ? -20.469 -13.547 4.395 1 97 179 SER A O 1
ATOM 1391 N N . TRP A 1 180 ? -18.469 -12.555 3.961 1 97.94 180 TRP A N 1
ATOM 1392 C CA . TRP A 1 180 ? -17.578 -13.703 4.164 1 97.94 180 TRP A CA 1
ATOM 1393 C C . TRP A 1 180 ? -18.125 -14.93 3.443 1 97.94 180 TRP A C 1
ATOM 1395 O O . TRP A 1 180 ? -18.266 -16 4.043 1 97.94 180 TRP A O 1
ATOM 1405 N N . PRO A 1 181 ? -18.422 -14.766 2.201 1 97.44 181 PRO A N 1
ATOM 1406 C CA . PRO A 1 181 ? -18.734 -16 1.477 1 97.44 181 PRO A CA 1
ATOM 1407 C C . PRO A 1 181 ? -17.641 -17.062 1.604 1 97.44 181 PRO A C 1
ATOM 1409 O O . PRO A 1 181 ? -16.469 -16.719 1.786 1 97.44 181 PRO A O 1
ATOM 1412 N N . PRO A 1 182 ? -18 -18.312 1.37 1 96.88 182 PRO A N 1
ATOM 1413 C CA . PRO A 1 182 ? -19.328 -18.859 1.075 1 96.88 182 PRO A CA 1
ATOM 1414 C C . PRO A 1 182 ? -20.109 -19.234 2.336 1 96.88 182 PRO A C 1
ATOM 1416 O O . PRO A 1 182 ? -21.281 -19.578 2.258 1 96.88 182 PRO A O 1
ATOM 1419 N N . ASP A 1 183 ? -19.469 -19.125 3.551 1 96.56 183 ASP A N 1
ATOM 1420 C CA . ASP A 1 183 ? -20.078 -19.781 4.703 1 96.56 183 ASP A CA 1
ATOM 1421 C C . ASP A 1 183 ? -20.25 -18.797 5.863 1 96.56 183 ASP A C 1
ATOM 1423 O O . ASP A 1 183 ? -20.656 -19.188 6.957 1 96.56 183 ASP A O 1
ATOM 1427 N N . GLY A 1 184 ? -19.844 -17.641 5.746 1 96.31 184 GLY A N 1
ATOM 1428 C CA . GLY A 1 184 ? -20.047 -16.609 6.746 1 96.31 184 GLY A CA 1
ATOM 1429 C C . GLY A 1 184 ? -19.016 -16.625 7.863 1 96.31 184 GLY A C 1
ATOM 1430 O O . GLY A 1 184 ? -19.109 -15.844 8.805 1 96.31 184 GLY A O 1
ATOM 1431 N N . LEU A 1 185 ? -18.016 -17.453 7.773 1 96.94 185 LEU A N 1
ATOM 1432 C CA . LEU A 1 185 ? -17 -17.547 8.805 1 96.94 185 LEU A CA 1
ATOM 1433 C C . LEU A 1 185 ? -15.945 -16.453 8.625 1 96.94 185 LEU A C 1
ATOM 1435 O O . LEU A 1 185 ? -15.5 -16.203 7.508 1 96.94 185 LEU A O 1
ATOM 1439 N N . SER A 1 186 ? -15.586 -15.805 9.648 1 96.75 186 SER A N 1
ATOM 1440 C CA . SER A 1 186 ? -14.562 -14.766 9.688 1 96.75 186 SER A CA 1
ATOM 1441 C C . SER A 1 186 ? -13.398 -15.172 10.578 1 96.75 186 SER A C 1
ATOM 1443 O O . SER A 1 186 ? -13.516 -16.094 11.383 1 96.75 186 SER A O 1
ATOM 1445 N N . PRO A 1 187 ? -12.188 -14.68 10.305 1 91.19 187 PRO A N 1
ATOM 1446 C CA . PRO A 1 187 ? -11.047 -15.039 11.148 1 91.19 187 PRO A CA 1
ATOM 1447 C C . PRO A 1 187 ? -11.297 -14.766 12.625 1 91.19 187 PRO A C 1
ATOM 1449 O O . PRO A 1 187 ? -10.742 -15.453 13.492 1 91.19 187 PRO A O 1
ATOM 1452 N N . ARG A 1 188 ? -11.977 -14.68 13.562 1 62.56 188 ARG A N 1
ATOM 1453 C CA . ARG A 1 188 ? -12.141 -14.273 14.953 1 62.56 188 ARG A CA 1
ATOM 1454 C C . ARG A 1 188 ? -10.953 -13.438 15.422 1 62.56 188 ARG A C 1
ATOM 1456 O O . ARG A 1 188 ? -9.836 -13.594 14.922 1 62.56 188 ARG A O 1
ATOM 1463 N N . MET B 1 1 ? 27.922 -4.07 0.877 1 38.31 1 MET B N 1
ATOM 1464 C CA . MET B 1 1 ? 26.828 -3.311 0.276 1 38.31 1 MET B CA 1
ATOM 1465 C C . MET B 1 1 ? 25.656 -4.223 -0.073 1 38.31 1 MET B C 1
ATOM 1467 O O . MET B 1 1 ? 25.828 -5.223 -0.771 1 38.31 1 MET B O 1
ATOM 1471 N N . THR B 1 2 ? 24.609 -4.375 0.711 1 54.91 2 THR B N 1
ATOM 1472 C CA . THR B 1 2 ? 23.562 -5.395 0.589 1 54.91 2 THR B CA 1
ATOM 1473 C C . THR B 1 2 ? 22.938 -5.359 -0.801 1 54.91 2 THR B C 1
ATOM 1475 O O . THR B 1 2 ? 22.531 -4.301 -1.28 1 54.91 2 THR B O 1
ATOM 1478 N N . THR B 1 3 ? 23.219 -6.324 -1.651 1 81.81 3 THR B N 1
ATOM 1479 C CA . THR B 1 3 ? 22.734 -6.457 -3.02 1 81.81 3 THR B CA 1
ATOM 1480 C C . THR B 1 3 ? 21.219 -6.684 -3.037 1 81.81 3 THR B C 1
ATOM 1482 O O . THR B 1 3 ? 20.688 -7.422 -2.207 1 81.81 3 THR B O 1
ATOM 1485 N N . SER B 1 4 ? 20.5 -5.816 -3.764 1 93.38 4 SER B N 1
ATOM 1486 C CA . SER B 1 4 ? 19.062 -5.961 -3.963 1 93.38 4 SER B CA 1
ATOM 1487 C C . SER B 1 4 ? 18.719 -7.363 -4.449 1 93.38 4 SER B C 1
ATOM 1489 O O . SER B 1 4 ? 19.531 -8.031 -5.086 1 93.38 4 SER B O 1
ATOM 1491 N N . ARG B 1 5 ? 17.609 -7.848 -4.102 1 97.94 5 ARG B N 1
ATOM 1492 C CA . ARG B 1 5 ? 17.172 -9.188 -4.48 1 97.94 5 ARG B CA 1
ATOM 1493 C C . ARG B 1 5 ? 16.953 -9.289 -5.984 1 97.94 5 ARG B C 1
ATOM 1495 O O . ARG B 1 5 ? 17.078 -10.367 -6.566 1 97.94 5 ARG B O 1
ATOM 1502 N N . VAL B 1 6 ? 16.547 -8.133 -6.582 1 97.19 6 VAL B N 1
ATOM 1503 C CA . VAL B 1 6 ? 16.453 -7.961 -8.031 1 97.19 6 VAL B CA 1
ATOM 1504 C C . VAL B 1 6 ? 17.516 -6.98 -8.5 1 97.19 6 VAL B C 1
ATOM 1506 O O . VAL B 1 6 ? 17.828 -6 -7.816 1 97.19 6 VAL B O 1
ATOM 1509 N N . PRO B 1 7 ? 18.109 -7.246 -9.648 1 95.62 7 PRO B N 1
ATOM 1510 C CA . PRO B 1 7 ? 19.203 -6.387 -10.109 1 95.62 7 PRO B CA 1
ATOM 1511 C C . PRO B 1 7 ? 18.781 -4.938 -10.305 1 95.62 7 PRO B C 1
ATOM 1513 O O . PRO B 1 7 ? 17.672 -4.68 -10.812 1 95.62 7 PRO B O 1
ATOM 1516 N N . LEU B 1 8 ? 19.625 -4.027 -9.922 1 97.31 8 LEU B N 1
ATOM 1517 C CA . LEU B 1 8 ? 19.469 -2.629 -10.305 1 97.31 8 LEU B CA 1
ATOM 1518 C C . LEU B 1 8 ? 19.812 -2.416 -11.773 1 97.31 8 LEU B C 1
ATOM 1520 O O . LEU B 1 8 ? 20.906 -2.805 -12.219 1 97.31 8 LEU B O 1
ATOM 1524 N N . LEU B 1 9 ? 18.953 -1.804 -12.469 1 97.94 9 LEU B N 1
ATOM 1525 C CA . LEU B 1 9 ? 19.312 -1.413 -13.828 1 97.94 9 LEU B CA 1
ATOM 1526 C C . LEU B 1 9 ? 20.375 -0.311 -13.805 1 97.94 9 LEU B C 1
ATOM 1528 O O . LEU B 1 9 ? 20.281 0.624 -13.008 1 97.94 9 LEU B O 1
ATOM 1532 N N . PRO B 1 10 ? 21.359 -0.488 -14.68 1 97.88 10 PRO B N 1
ATOM 1533 C CA . PRO B 1 10 ? 22.203 0.689 -14.891 1 97.88 10 PRO B CA 1
ATOM 1534 C C . PRO B 1 10 ? 21.406 1.938 -15.242 1 97.88 10 PRO B C 1
ATOM 1536 O O . PRO B 1 10 ? 20.391 1.843 -15.938 1 97.88 10 PRO B O 1
ATOM 1539 N N . VAL B 1 11 ? 21.891 3.066 -14.828 1 97.75 11 VAL B N 1
ATOM 1540 C CA . VAL B 1 11 ? 21.125 4.312 -14.906 1 97.75 11 VAL B CA 1
ATOM 1541 C C . VAL B 1 11 ? 20.688 4.555 -16.344 1 97.75 11 VAL B C 1
ATOM 1543 O O . VAL B 1 11 ? 19.547 4.961 -16.594 1 97.75 11 VAL B O 1
ATOM 1546 N N . ASP B 1 12 ? 21.516 4.324 -17.312 1 98.06 12 ASP B N 1
ATOM 1547 C CA . ASP B 1 12 ? 21.172 4.559 -18.703 1 98.06 12 ASP B CA 1
ATOM 1548 C C . ASP B 1 12 ? 20.031 3.637 -19.156 1 98.06 12 ASP B C 1
ATOM 1550 O O . ASP B 1 12 ? 19.141 4.059 -19.891 1 98.06 12 ASP B O 1
ATOM 1554 N N . GLU B 1 13 ? 20.078 2.377 -18.75 1 98.38 13 GLU B N 1
ATOM 1555 C CA . GLU B 1 13 ? 19 1.433 -19.047 1 98.38 13 GLU B CA 1
ATOM 1556 C C . GLU B 1 13 ? 17.719 1.804 -18.312 1 98.38 13 GLU B C 1
ATOM 1558 O O . GLU B 1 13 ? 16.625 1.663 -18.875 1 98.38 13 GLU B O 1
ATOM 1563 N N . ALA B 1 14 ? 17.859 2.254 -17.062 1 98.62 14 ALA B N 1
ATOM 1564 C CA . ALA B 1 14 ? 16.703 2.707 -16.297 1 98.62 14 ALA B CA 1
ATOM 1565 C C . ALA B 1 14 ? 16.031 3.9 -16.969 1 98.62 14 ALA B C 1
ATOM 1567 O O . ALA B 1 14 ? 14.805 3.957 -17.062 1 98.62 14 ALA B O 1
ATOM 1568 N N . LYS B 1 15 ? 16.859 4.816 -17.438 1 98.5 15 LYS B N 1
ATOM 1569 C CA . LYS B 1 15 ? 16.328 5.988 -18.125 1 98.5 15 LYS B CA 1
ATOM 1570 C C . LYS B 1 15 ? 15.602 5.594 -19.406 1 98.5 15 LYS B C 1
ATOM 1572 O O . LYS B 1 15 ? 14.562 6.16 -19.75 1 98.5 15 LYS B O 1
ATOM 1577 N N . ALA B 1 16 ? 16.141 4.637 -20.125 1 98.5 16 ALA B N 1
ATOM 1578 C CA . ALA B 1 16 ? 15.492 4.156 -21.344 1 98.5 16 ALA B CA 1
ATOM 1579 C C . ALA B 1 16 ? 14.148 3.518 -21.016 1 98.5 16 ALA B C 1
ATOM 1581 O O . ALA B 1 16 ? 13.156 3.779 -21.703 1 98.5 16 ALA B O 1
ATOM 1582 N N . ALA B 1 17 ? 14.094 2.703 -19.984 1 98.25 17 ALA B N 1
ATOM 1583 C CA . ALA B 1 17 ? 12.844 2.07 -19.562 1 98.25 17 ALA B CA 1
ATOM 1584 C C . ALA B 1 17 ? 11.836 3.113 -19.078 1 98.25 17 ALA B C 1
ATOM 1586 O O . ALA B 1 17 ? 10.641 2.992 -19.359 1 98.25 17 ALA B O 1
ATOM 1587 N N . ALA B 1 18 ? 12.352 4.094 -18.375 1 98.62 18 ALA B N 1
ATOM 1588 C CA . ALA B 1 18 ? 11.508 5.18 -17.875 1 98.62 18 ALA B CA 1
ATOM 1589 C C . ALA B 1 18 ? 10.867 5.945 -19.031 1 98.62 18 ALA B C 1
ATOM 1591 O O . ALA B 1 18 ? 9.68 6.258 -19 1 98.62 18 ALA B O 1
ATOM 1592 N N . ASP B 1 19 ? 11.633 6.223 -20.016 1 97.81 19 ASP B N 1
ATOM 1593 C CA . ASP B 1 19 ? 11.141 6.922 -21.188 1 97.81 19 ASP B CA 1
ATOM 1594 C C . ASP B 1 19 ? 10.023 6.129 -21.875 1 97.81 19 ASP B C 1
ATOM 1596 O O . ASP B 1 19 ? 8.992 6.688 -22.25 1 97.81 19 ASP B O 1
ATOM 1600 N N . GLU B 1 20 ? 10.242 4.941 -22 1 96.19 20 GLU B N 1
ATOM 1601 C CA . GLU B 1 20 ? 9.266 4.066 -22.625 1 96.19 20 GLU B CA 1
ATOM 1602 C C . GLU B 1 20 ? 7.977 3.998 -21.812 1 96.19 20 GLU B C 1
ATOM 1604 O O . GLU B 1 20 ? 6.879 3.969 -22.375 1 96.19 20 GLU B O 1
ATOM 1609 N N . ALA B 1 21 ? 8.086 4.035 -20.531 1 97.19 21 ALA B N 1
ATOM 1610 C CA . ALA B 1 21 ? 6.949 3.84 -19.625 1 97.19 21 ALA B CA 1
ATOM 1611 C C . ALA B 1 21 ? 6.262 5.168 -19.312 1 97.19 21 ALA B C 1
ATOM 1613 O O . ALA B 1 21 ? 5.129 5.188 -18.828 1 97.19 21 ALA B O 1
ATOM 1614 N N . GLY B 1 22 ? 6.957 6.258 -19.578 1 97.19 22 GLY B N 1
ATOM 1615 C CA . GLY B 1 22 ? 6.438 7.559 -19.203 1 97.19 22 GLY B CA 1
ATOM 1616 C C . GLY B 1 22 ? 6.734 7.914 -17.75 1 97.19 22 GLY B C 1
ATOM 161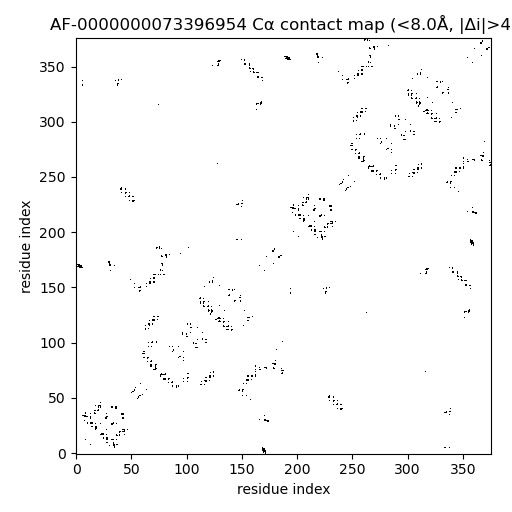7 O O . GLY B 1 22 ? 5.926 8.562 -17.094 1 97.19 22 GLY B O 1
ATOM 1618 N N . VAL B 1 23 ? 7.754 7.355 -17.203 1 98.06 23 VAL B N 1
ATOM 1619 C CA . VAL B 1 23 ? 8.266 7.719 -15.883 1 98.06 23 VAL B CA 1
ATOM 1620 C C . VAL B 1 23 ? 9.32 8.812 -16.016 1 98.06 23 VAL B C 1
ATOM 1622 O O . VAL B 1 23 ? 10.156 8.766 -16.922 1 98.06 23 VAL B O 1
ATOM 1625 N N . PRO B 1 24 ? 9.32 9.812 -15.211 1 97.75 24 PRO B N 1
ATOM 1626 C CA . PRO B 1 24 ? 10.32 10.875 -15.328 1 97.75 24 PRO B CA 1
ATOM 1627 C C . PRO B 1 24 ? 11.75 10.359 -15.164 1 97.75 24 PRO B C 1
ATOM 1629 O O . PRO B 1 24 ? 12 9.469 -14.344 1 97.75 24 PRO B O 1
ATOM 1632 N N . ASP B 1 25 ? 12.641 10.992 -15.828 1 96.81 25 ASP B N 1
ATOM 1633 C CA . ASP B 1 25 ? 14.039 10.562 -15.844 1 96.81 25 ASP B CA 1
ATOM 1634 C C . ASP B 1 25 ? 14.656 10.648 -14.453 1 96.81 25 ASP B C 1
ATOM 1636 O O . ASP B 1 25 ? 15.477 9.812 -14.078 1 96.81 25 ASP B O 1
ATOM 1640 N N . TYR B 1 26 ? 14.32 11.664 -13.766 1 96.19 26 TYR B N 1
ATOM 1641 C CA . TYR B 1 26 ? 14.953 11.836 -12.461 1 96.19 26 TYR B CA 1
ATOM 1642 C C . TYR B 1 26 ? 14.555 10.711 -11.508 1 96.19 26 TYR B C 1
ATOM 1644 O O . TYR B 1 26 ? 15.305 10.383 -10.578 1 96.19 26 TYR B O 1
ATOM 1652 N N . MET B 1 27 ? 13.406 10.062 -11.719 1 97.69 27 MET B N 1
ATOM 1653 C CA . MET B 1 27 ? 13.023 8.906 -10.922 1 97.69 27 MET B CA 1
ATOM 1654 C C . MET B 1 27 ? 13.906 7.707 -11.234 1 97.69 27 MET B C 1
ATOM 1656 O O . MET B 1 27 ? 14.211 6.902 -10.359 1 97.69 27 MET B O 1
ATOM 1660 N N . ALA B 1 28 ? 14.344 7.629 -12.461 1 97.81 28 ALA B N 1
ATOM 1661 C CA . ALA B 1 28 ? 15.148 6.508 -12.922 1 97.81 28 ALA B CA 1
ATOM 1662 C C . ALA B 1 28 ? 16.531 6.516 -12.273 1 97.81 28 ALA B C 1
ATOM 1664 O O . ALA B 1 28 ? 17.25 5.52 -12.328 1 97.81 28 ALA B O 1
ATOM 1665 N N . GLU B 1 29 ? 16.891 7.594 -11.688 1 97.62 29 GLU B N 1
ATOM 1666 C CA . GLU B 1 29 ? 18.172 7.691 -11 1 97.62 29 GLU B CA 1
ATOM 1667 C C . GLU B 1 29 ? 18.094 7.105 -9.594 1 97.62 29 GLU B C 1
ATOM 1669 O O . GLU B 1 29 ? 19.125 6.828 -8.977 1 97.62 29 GLU B O 1
ATOM 1674 N N . LEU B 1 30 ? 16.906 6.953 -9.062 1 98.19 30 LEU B N 1
ATOM 1675 C CA . LEU B 1 30 ? 16.703 6.41 -7.723 1 98.19 30 LEU B CA 1
ATOM 1676 C C . LEU B 1 30 ? 16.766 4.887 -7.734 1 98.19 30 LEU B C 1
ATOM 1678 O O . LEU B 1 30 ? 16.219 4.25 -8.641 1 98.19 30 LEU B O 1
ATOM 1682 N N . SER B 1 31 ? 17.391 4.289 -6.699 1 98.44 31 SER B N 1
ATOM 1683 C CA . SER B 1 31 ? 17.578 2.846 -6.602 1 98.44 31 SER B CA 1
ATOM 1684 C C . SER B 1 31 ? 16.234 2.113 -6.656 1 98.44 31 SER B C 1
ATOM 1686 O O . SER B 1 31 ? 16.125 1.061 -7.289 1 98.44 31 SER B O 1
ATOM 1688 N N . ILE B 1 32 ? 15.188 2.666 -5.984 1 98.62 32 ILE B N 1
ATOM 1689 C CA . ILE B 1 32 ? 13.891 1.997 -5.969 1 98.62 32 ILE B CA 1
ATOM 1690 C C . ILE B 1 32 ? 13.352 1.876 -7.395 1 98.62 32 ILE B C 1
ATOM 1692 O O . ILE B 1 32 ? 12.836 0.826 -7.781 1 98.62 32 ILE B O 1
ATOM 1696 N N . PHE B 1 33 ? 13.555 2.854 -8.211 1 98.75 33 PHE B N 1
ATOM 1697 C CA . PHE B 1 33 ? 13.023 2.803 -9.57 1 98.75 33 PHE B CA 1
ATOM 1698 C C . PHE B 1 33 ? 13.961 2.016 -10.484 1 98.75 33 PHE B C 1
ATOM 1700 O O . PHE B 1 33 ? 13.516 1.409 -11.461 1 98.75 33 PHE B O 1
ATOM 1707 N N . GLN B 1 34 ? 15.273 1.986 -10.133 1 98.62 34 GLN B N 1
ATOM 1708 C CA . GLN B 1 34 ? 16.172 1.113 -10.883 1 98.62 34 GLN B CA 1
ATOM 1709 C C . GLN B 1 34 ? 15.797 -0.353 -10.703 1 98.62 34 GLN B C 1
ATOM 1711 O O . GLN B 1 34 ? 16.062 -1.183 -11.57 1 98.62 34 GLN B O 1
ATOM 1716 N N . VAL B 1 35 ? 15.117 -0.646 -9.594 1 98.62 35 VAL B N 1
ATOM 1717 C CA . VAL B 1 35 ? 14.578 -1.983 -9.375 1 98.62 35 VAL B CA 1
ATOM 1718 C C . VAL B 1 35 ? 13.219 -2.111 -10.07 1 98.62 35 VAL B C 1
ATOM 1720 O O . VAL B 1 35 ? 13.008 -3.023 -10.875 1 98.62 35 VAL B O 1
ATOM 1723 N N . LEU B 1 36 ? 12.312 -1.153 -9.875 1 98.69 36 LEU B N 1
ATOM 1724 C CA . LEU B 1 36 ? 10.93 -1.25 -10.328 1 98.69 36 LEU B CA 1
ATOM 1725 C C . LEU B 1 36 ? 10.844 -1.173 -11.852 1 98.69 36 LEU B C 1
ATOM 1727 O O . LEU B 1 36 ? 9.945 -1.756 -12.453 1 98.69 36 LEU B O 1
ATOM 1731 N N . LEU B 1 37 ? 11.828 -0.569 -12.484 1 98.69 37 LEU B N 1
ATOM 1732 C CA . LEU B 1 37 ? 11.797 -0.367 -13.922 1 98.69 37 LEU B CA 1
ATOM 1733 C C . LEU B 1 37 ? 12.18 -1.646 -14.664 1 98.69 37 LEU B C 1
ATOM 1735 O O . LEU B 1 37 ? 12.109 -1.705 -15.891 1 98.69 37 LEU B O 1
ATOM 1739 N N . ASN B 1 38 ? 12.617 -2.719 -13.945 1 98.31 38 ASN B N 1
ATOM 1740 C CA . ASN B 1 38 ? 12.594 -4.043 -14.555 1 98.31 38 ASN B CA 1
ATOM 1741 C C . ASN B 1 38 ? 11.188 -4.43 -15.008 1 98.31 38 ASN B C 1
ATOM 1743 O O . ASN B 1 38 ? 11.023 -5.32 -15.836 1 98.31 38 ASN B O 1
ATOM 1747 N N . HIS B 1 39 ? 10.141 -3.789 -14.477 1 98.12 39 HIS B N 1
ATOM 1748 C CA . HIS B 1 39 ? 8.727 -3.883 -14.805 1 98.12 39 HIS B CA 1
ATOM 1749 C C . HIS B 1 39 ? 8.141 -2.51 -15.125 1 98.12 39 HIS B C 1
ATOM 1751 O O . HIS B 1 39 ? 7.375 -1.961 -14.328 1 98.12 39 HIS B O 1
ATOM 1757 N N . PRO B 1 40 ? 8.398 -1.979 -16.344 1 97.94 40 PRO B N 1
ATOM 1758 C CA . PRO B 1 40 ? 8.141 -0.57 -16.656 1 97.94 40 PRO B CA 1
ATOM 1759 C C . PRO B 1 40 ? 6.672 -0.189 -16.5 1 97.94 40 PRO B C 1
ATOM 1761 O O . PRO B 1 40 ? 6.363 0.888 -15.977 1 97.94 40 PRO B O 1
ATOM 1764 N N . ARG B 1 41 ? 5.77 -1.031 -16.922 1 97.44 41 ARG B N 1
ATOM 1765 C CA . ARG B 1 41 ? 4.348 -0.723 -16.797 1 97.44 41 ARG B CA 1
ATOM 1766 C C . ARG B 1 41 ? 3.949 -0.549 -15.344 1 97.44 41 ARG B C 1
ATOM 1768 O O . ARG B 1 41 ? 3.227 0.389 -15 1 97.44 41 ARG B O 1
ATOM 1775 N N . LEU B 1 42 ? 4.414 -1.45 -14.5 1 98.56 42 LEU B N 1
ATOM 1776 C CA . LEU B 1 42 ? 4.137 -1.36 -13.07 1 98.56 42 LEU B CA 1
ATOM 1777 C C . LEU B 1 42 ? 4.797 -0.127 -12.461 1 98.56 42 LEU B C 1
ATOM 1779 O O . LEU B 1 42 ? 4.191 0.571 -11.648 1 98.56 42 LEU B O 1
ATOM 1783 N N . ALA B 1 43 ? 6.027 0.187 -12.875 1 98.75 43 ALA B N 1
ATOM 1784 C CA . ALA B 1 43 ? 6.754 1.348 -12.359 1 98.75 43 ALA B CA 1
ATOM 1785 C C . ALA B 1 43 ? 5.996 2.639 -12.656 1 98.75 43 ALA B C 1
ATOM 1787 O O . ALA B 1 43 ? 5.969 3.553 -11.828 1 98.75 43 ALA B O 1
ATOM 1788 N N . ARG B 1 44 ? 5.348 2.703 -13.773 1 98.69 44 ARG B N 1
ATOM 1789 C CA . ARG B 1 44 ? 4.617 3.902 -14.18 1 98.69 44 ARG B CA 1
ATOM 1790 C C . ARG B 1 44 ? 3.436 4.164 -13.25 1 98.69 44 ARG B C 1
ATOM 1792 O O . ARG B 1 44 ? 3.287 5.266 -12.719 1 98.69 44 ARG B O 1
ATOM 1799 N N . THR B 1 45 ? 2.598 3.166 -13.047 1 98.69 45 THR B N 1
ATOM 1800 C CA . THR B 1 45 ? 1.41 3.375 -12.227 1 98.69 45 THR B CA 1
ATOM 1801 C C . THR B 1 45 ? 1.791 3.566 -10.758 1 98.69 45 THR B C 1
ATOM 1803 O O . THR B 1 45 ? 1.137 4.316 -10.039 1 98.69 45 THR B O 1
ATOM 1806 N N . PHE B 1 46 ? 2.904 2.902 -10.344 1 98.81 46 PHE B N 1
ATOM 1807 C CA . PHE B 1 46 ? 3.475 3.125 -9.023 1 98.81 46 PHE B CA 1
ATOM 1808 C C . PHE B 1 46 ? 3.891 4.578 -8.844 1 98.81 46 PHE B C 1
ATOM 1810 O O . PHE B 1 46 ? 3.484 5.238 -7.887 1 98.81 46 PHE B O 1
ATOM 1817 N N . ASN B 1 47 ? 4.621 5.062 -9.797 1 98.69 47 ASN B N 1
ATOM 1818 C CA . ASN B 1 47 ? 5.035 6.461 -9.789 1 98.69 47 ASN B CA 1
ATOM 1819 C C . ASN B 1 47 ? 3.836 7.402 -9.781 1 98.69 47 ASN B C 1
ATOM 1821 O O . ASN B 1 47 ? 3.811 8.375 -9.023 1 98.69 47 ASN B O 1
ATOM 1825 N N . ASP B 1 48 ? 2.836 7.133 -10.594 1 98.56 48 ASP B N 1
ATOM 1826 C CA . ASP B 1 48 ? 1.684 8.023 -10.711 1 98.56 48 ASP B CA 1
ATOM 1827 C C . ASP B 1 48 ? 0.947 8.141 -9.383 1 98.56 48 ASP B C 1
ATOM 1829 O O . ASP B 1 48 ? 0.502 9.227 -9.008 1 98.56 48 ASP B O 1
ATOM 1833 N N . LEU B 1 49 ? 0.841 7.027 -8.68 1 98.75 49 LEU B N 1
ATOM 1834 C CA . LEU B 1 49 ? 0.167 7.066 -7.391 1 98.75 49 LEU B CA 1
ATOM 1835 C C . LEU B 1 49 ? 0.923 7.953 -6.406 1 98.75 49 LEU B C 1
ATOM 1837 O O . LEU B 1 49 ? 0.333 8.844 -5.785 1 98.75 49 LEU B O 1
ATOM 1841 N N . LEU B 1 50 ? 2.236 7.781 -6.332 1 98.31 50 LEU B N 1
ATOM 1842 C CA . LEU B 1 50 ? 3.023 8.539 -5.367 1 98.31 50 LEU B CA 1
ATOM 1843 C C . LEU B 1 50 ? 3.092 10.008 -5.754 1 98.31 50 LEU B C 1
ATOM 1845 O O . LEU B 1 50 ? 2.928 10.891 -4.906 1 98.31 50 LEU B O 1
ATOM 1849 N N . ALA B 1 51 ? 3.229 10.305 -7.059 1 97.81 51 ALA B N 1
ATOM 1850 C CA . ALA B 1 51 ? 3.34 11.672 -7.559 1 97.81 51 ALA B CA 1
ATOM 1851 C C . ALA B 1 51 ? 2.051 12.453 -7.316 1 97.81 51 ALA B C 1
ATOM 1853 O O . ALA B 1 51 ? 2.09 13.648 -7.027 1 97.81 51 ALA B O 1
ATOM 1854 N N . THR B 1 52 ? 0.922 11.773 -7.449 1 98.31 52 THR B N 1
ATOM 1855 C CA . THR B 1 52 ? -0.365 12.414 -7.199 1 98.31 52 THR B CA 1
ATOM 1856 C C . THR B 1 52 ? -0.413 13.008 -5.797 1 98.31 52 THR B C 1
ATOM 1858 O O . THR B 1 52 ? -0.88 14.133 -5.609 1 98.31 52 THR B O 1
ATOM 1861 N N . MET B 1 53 ? 0.119 12.359 -4.781 1 98.44 53 MET B N 1
ATOM 1862 C CA . MET B 1 53 ? 0.061 12.805 -3.391 1 98.44 53 MET B CA 1
ATOM 1863 C C . MET B 1 53 ? 1.238 13.719 -3.062 1 98.44 53 MET B C 1
ATOM 1865 O O . MET B 1 53 ? 1.102 14.656 -2.273 1 98.44 53 MET B O 1
ATOM 1869 N N . LEU B 1 54 ? 2.375 13.492 -3.744 1 97.25 54 LEU B N 1
ATOM 1870 C CA . LEU B 1 54 ? 3.566 14.281 -3.459 1 97.25 54 LEU B CA 1
ATOM 1871 C C . LEU B 1 54 ? 3.473 15.664 -4.109 1 97.25 54 LEU B C 1
ATOM 1873 O O . LEU B 1 54 ? 3.861 16.672 -3.504 1 97.25 54 LEU B O 1
ATOM 1877 N N . TRP B 1 55 ? 2.865 15.773 -5.328 1 95.75 55 TRP B N 1
ATOM 1878 C CA . TRP B 1 55 ? 2.986 17 -6.105 1 95.75 55 TRP B CA 1
ATOM 1879 C C . TRP B 1 55 ? 1.621 17.641 -6.324 1 95.75 55 TRP B C 1
ATOM 1881 O O . TRP B 1 55 ? 1.529 18.844 -6.598 1 95.75 55 TRP B O 1
ATOM 1891 N N . HIS B 1 56 ? 0.583 16.859 -6.172 1 94.81 56 HIS B N 1
ATOM 1892 C CA . HIS B 1 56 ? -0.741 17.391 -6.473 1 94.81 56 HIS B CA 1
ATOM 1893 C C . HIS B 1 56 ? -1.711 17.141 -5.324 1 94.81 56 HIS B C 1
ATOM 1895 O O . HIS B 1 56 ? -2.928 17.203 -5.508 1 94.81 56 HIS B O 1
ATOM 1901 N N . GLY B 1 57 ? -1.167 16.766 -4.219 1 96.44 57 GLY B N 1
ATOM 1902 C CA . GLY B 1 57 ? -2.006 16.391 -3.09 1 96.44 57 GLY B CA 1
ATOM 1903 C C . GLY B 1 57 ? -2.654 17.594 -2.414 1 96.44 57 GLY B C 1
ATOM 1904 O O . GLY B 1 57 ? -2.256 18.734 -2.646 1 96.44 57 GLY B O 1
ATOM 1905 N N . THR B 1 58 ? -3.682 17.312 -1.611 1 97.88 58 THR B N 1
ATOM 1906 C CA . THR B 1 58 ? -4.418 18.312 -0.862 1 97.88 58 THR B CA 1
ATOM 1907 C C . THR B 1 58 ? -3.945 18.375 0.588 1 97.88 58 THR B C 1
ATOM 1909 O O . THR B 1 58 ? -4.156 19.359 1.281 1 97.88 58 THR B O 1
ATOM 1912 N N . LEU B 1 59 ? -3.34 17.266 1.05 1 98.44 59 LEU B N 1
ATOM 1913 C CA . LEU B 1 59 ? -2.754 17.25 2.387 1 98.44 59 LEU B CA 1
ATOM 1914 C C . LEU B 1 59 ? -1.559 18.188 2.471 1 98.44 59 LEU B C 1
ATOM 1916 O O . LEU B 1 59 ? -0.722 18.219 1.566 1 98.44 59 LEU B O 1
ATOM 1920 N N . ASP B 1 60 ? -1.494 19 3.561 1 98.5 60 ASP B N 1
ATOM 1921 C CA . ASP B 1 60 ? -0.357 19.875 3.805 1 98.5 60 ASP B CA 1
ATOM 1922 C C . ASP B 1 60 ? 0.963 19.125 3.66 1 98.5 60 ASP B C 1
ATOM 1924 O O . ASP B 1 60 ? 1.117 18.031 4.191 1 98.5 60 ASP B O 1
ATOM 1928 N N . SER B 1 61 ? 1.894 19.734 2.916 1 98.62 61 SER B N 1
ATOM 1929 C CA . SER B 1 61 ? 3.133 19.031 2.58 1 98.62 61 SER B CA 1
ATOM 1930 C C . SER B 1 61 ? 3.949 18.719 3.828 1 98.62 61 SER B C 1
ATOM 1932 O O . SER B 1 61 ? 4.621 17.688 3.896 1 98.62 61 SER B O 1
ATOM 1934 N N . ARG B 1 62 ? 3.932 19.594 4.77 1 98.5 62 ARG B N 1
ATOM 1935 C CA . ARG B 1 62 ? 4.641 19.328 6.02 1 98.5 62 ARG B CA 1
ATOM 1936 C C . ARG B 1 62 ? 4.055 18.125 6.738 1 98.5 62 ARG B C 1
ATOM 1938 O O . ARG B 1 62 ? 4.793 17.234 7.168 1 98.5 62 ARG B O 1
ATOM 1945 N N . LEU B 1 63 ? 2.723 18.062 6.848 1 98.88 63 LEU B N 1
ATOM 1946 C CA . LEU B 1 63 ? 2.068 16.922 7.496 1 98.88 63 LEU B CA 1
ATOM 1947 C C . LEU B 1 63 ? 2.365 15.625 6.754 1 98.88 63 LEU B C 1
ATOM 1949 O O . LEU B 1 63 ? 2.648 14.602 7.379 1 98.88 63 LEU B O 1
ATOM 1953 N N . ARG B 1 64 ? 2.328 15.68 5.438 1 98.94 64 ARG B N 1
ATOM 1954 C CA . ARG B 1 64 ? 2.617 14.508 4.625 1 98.94 64 ARG B CA 1
ATOM 1955 C C . ARG B 1 64 ? 4.02 13.977 4.906 1 98.94 64 ARG B C 1
ATOM 1957 O O . ARG B 1 64 ? 4.199 12.773 5.125 1 98.94 64 ARG B O 1
ATOM 1964 N N . GLU B 1 65 ? 5.008 14.867 4.934 1 98.94 65 GLU B N 1
ATOM 1965 C CA . GLU B 1 65 ? 6.379 14.414 5.109 1 98.94 65 GLU B CA 1
ATOM 1966 C C . GLU B 1 65 ? 6.613 13.906 6.531 1 98.94 65 GLU B C 1
ATOM 1968 O O . GLU B 1 65 ? 7.395 12.977 6.75 1 98.94 65 GLU B O 1
ATOM 1973 N N . LEU B 1 66 ? 5.941 14.516 7.504 1 98.94 66 LEU B N 1
ATOM 1974 C CA . LEU B 1 66 ? 6.051 14 8.867 1 98.94 66 LEU B CA 1
ATOM 1975 C C . LEU B 1 66 ? 5.492 12.586 8.953 1 98.94 66 LEU B C 1
ATOM 1977 O O . LEU B 1 66 ? 6.07 11.719 9.617 1 98.94 66 LEU B O 1
ATOM 1981 N N . VAL B 1 67 ? 4.406 12.328 8.266 1 98.94 67 VAL B N 1
ATOM 1982 C CA . VAL B 1 67 ? 3.812 10.992 8.195 1 98.94 67 VAL B CA 1
ATOM 1983 C C . VAL B 1 67 ? 4.812 10.016 7.582 1 98.94 67 VAL B C 1
ATOM 1985 O O . VAL B 1 67 ? 5.062 8.945 8.141 1 98.94 67 VAL B O 1
ATOM 1988 N N . ILE B 1 68 ? 5.398 10.406 6.5 1 98.94 68 ILE B N 1
ATOM 1989 C CA . ILE B 1 68 ? 6.312 9.531 5.77 1 98.94 68 ILE B CA 1
ATOM 1990 C C . ILE B 1 68 ? 7.547 9.258 6.621 1 98.94 68 ILE B C 1
ATOM 1992 O O . ILE B 1 68 ? 8.016 8.117 6.699 1 98.94 68 ILE B O 1
ATOM 1996 N N . MET B 1 69 ? 8.062 10.297 7.301 1 98.94 69 MET B N 1
ATOM 1997 C CA . MET B 1 69 ? 9.203 10.133 8.203 1 98.94 69 MET B CA 1
ATOM 1998 C C . MET B 1 69 ? 8.859 9.18 9.344 1 98.94 69 MET B C 1
ATOM 2000 O O . MET B 1 69 ? 9.672 8.328 9.703 1 98.94 69 MET B O 1
ATOM 2004 N N . ARG B 1 70 ? 7.688 9.266 9.898 1 98.94 70 ARG B N 1
ATOM 2005 C CA . ARG B 1 70 ? 7.27 8.383 10.984 1 98.94 70 ARG B CA 1
ATOM 2006 C C . ARG B 1 70 ? 7.184 6.938 10.516 1 98.94 70 ARG B C 1
ATOM 2008 O O . ARG B 1 70 ? 7.598 6.023 11.234 1 98.94 70 ARG B O 1
ATOM 2015 N N . ILE B 1 71 ? 6.699 6.754 9.344 1 98.94 71 ILE B N 1
ATOM 2016 C CA . ILE B 1 71 ? 6.625 5.414 8.773 1 98.94 71 ILE B CA 1
ATOM 2017 C C . ILE B 1 71 ? 8.031 4.848 8.602 1 98.94 71 ILE B C 1
ATOM 2019 O O . ILE B 1 71 ? 8.297 3.697 8.961 1 98.94 71 ILE B O 1
ATOM 2023 N N . GLY B 1 72 ? 8.922 5.664 7.98 1 98.81 72 GLY B N 1
ATOM 2024 C CA . GLY B 1 72 ? 10.305 5.219 7.852 1 98.81 72 GLY B CA 1
ATOM 2025 C C . GLY B 1 72 ? 10.914 4.785 9.172 1 98.81 72 GLY B C 1
ATOM 2026 O O . GLY B 1 72 ? 11.617 3.771 9.234 1 98.81 72 GLY B O 1
ATOM 2027 N N . TRP B 1 73 ? 10.609 5.512 10.234 1 98.88 73 TRP B N 1
ATOM 2028 C CA . TRP B 1 73 ? 11.148 5.207 11.555 1 98.88 73 TRP B CA 1
ATOM 2029 C C . TRP B 1 73 ? 10.531 3.934 12.117 1 98.88 73 TRP B C 1
ATOM 2031 O O . TRP B 1 73 ? 11.25 3.018 12.531 1 98.88 73 TRP B O 1
ATOM 2041 N N . LEU B 1 74 ? 9.227 3.82 12.086 1 98.81 74 LEU B N 1
ATOM 2042 C CA . LEU B 1 74 ? 8.508 2.707 12.695 1 98.81 74 LEU B CA 1
ATOM 2043 C C . LEU B 1 74 ? 8.844 1.394 12 1 98.81 74 LEU B C 1
ATOM 2045 O O . LEU B 1 74 ? 8.852 0.334 12.633 1 98.81 74 LEU B O 1
ATOM 2049 N N . THR B 1 75 ? 9.164 1.486 10.727 1 98.69 75 THR B N 1
ATOM 2050 C CA . THR B 1 75 ? 9.391 0.275 9.945 1 98.69 75 THR B CA 1
ATOM 2051 C C . THR B 1 75 ? 10.891 0.009 9.789 1 98.69 75 THR B C 1
ATOM 2053 O O . THR B 1 75 ? 11.289 -0.894 9.055 1 98.69 75 THR B O 1
ATOM 2056 N N . ASP B 1 76 ? 11.734 0.827 10.414 1 98.56 76 ASP B N 1
ATOM 2057 C CA . ASP B 1 76 ? 13.18 0.704 10.273 1 98.56 76 ASP B CA 1
ATOM 2058 C C . ASP B 1 76 ? 13.594 0.734 8.805 1 98.56 76 ASP B C 1
ATOM 2060 O O . ASP B 1 76 ? 14.359 -0.118 8.352 1 98.56 76 ASP B O 1
ATOM 2064 N N . CYS B 1 77 ? 13 1.602 8.062 1 98.69 77 CYS B N 1
ATOM 2065 C CA . CYS B 1 77 ? 13.273 1.69 6.633 1 98.69 77 CYS B CA 1
ATOM 2066 C C . CYS B 1 77 ? 14.258 2.818 6.34 1 98.69 77 CYS B C 1
ATOM 2068 O O . CYS B 1 77 ? 13.852 3.949 6.07 1 98.69 77 CYS B O 1
ATOM 2070 N N . ASP B 1 78 ? 15.484 2.475 6.25 1 98.44 78 ASP B N 1
ATOM 2071 C CA . ASP B 1 78 ? 16.578 3.426 6.016 1 98.44 78 ASP B CA 1
ATOM 2072 C C . ASP B 1 78 ? 16.344 4.207 4.723 1 98.44 78 ASP B C 1
ATOM 2074 O O . ASP B 1 78 ? 16.531 5.426 4.688 1 98.44 78 ASP B O 1
ATOM 2078 N N . TYR B 1 79 ? 15.914 3.57 3.744 1 98.75 79 TYR B N 1
ATOM 2079 C CA . TYR B 1 79 ? 15.719 4.203 2.445 1 98.75 79 TYR B CA 1
ATOM 2080 C C . TYR B 1 79 ? 14.695 5.328 2.535 1 98.75 79 TYR B C 1
ATOM 2082 O O . TYR B 1 79 ? 14.953 6.449 2.09 1 98.75 79 TYR B O 1
ATOM 2090 N N . GLU B 1 80 ? 13.508 5.062 3.098 1 98.56 80 GLU B N 1
ATOM 2091 C CA . GLU B 1 80 ? 12.461 6.066 3.217 1 98.56 80 GLU B CA 1
ATOM 2092 C C . GLU B 1 80 ? 12.898 7.223 4.105 1 98.56 80 GLU B C 1
ATOM 2094 O O . GLU B 1 80 ? 12.68 8.391 3.77 1 98.56 80 GLU B O 1
ATOM 2099 N N . TRP B 1 81 ? 13.516 6.848 5.25 1 98.75 81 TRP B N 1
ATOM 2100 C CA . TRP B 1 81 ? 13.984 7.891 6.156 1 98.75 81 TRP B CA 1
ATOM 2101 C C . TRP B 1 81 ? 14.953 8.836 5.445 1 98.75 81 TRP B C 1
ATOM 2103 O O . TRP B 1 81 ? 14.789 10.055 5.504 1 98.75 81 TRP B O 1
ATOM 2113 N N . THR B 1 82 ? 15.875 8.242 4.75 1 98.69 82 THR B N 1
ATOM 2114 C CA . THR B 1 82 ? 16.953 9.008 4.129 1 98.69 82 THR B CA 1
ATOM 2115 C C . THR B 1 82 ? 16.422 9.836 2.963 1 98.69 82 THR B C 1
ATOM 2117 O O . THR B 1 82 ? 16.719 11.031 2.871 1 98.69 82 THR B O 1
ATOM 2120 N N . GLN B 1 83 ? 15.648 9.273 2.113 1 98.31 83 GLN B N 1
ATOM 2121 C CA . GLN B 1 83 ? 15.102 10 0.968 1 98.31 83 GLN B CA 1
ATOM 2122 C C . GLN B 1 83 ? 14.188 11.133 1.418 1 98.31 83 GLN B C 1
ATOM 2124 O O . GLN B 1 83 ? 14.281 12.258 0.914 1 98.31 83 GLN B O 1
ATOM 2129 N N . HIS B 1 84 ? 13.367 10.914 2.398 1 98.75 84 HIS B N 1
ATOM 2130 C CA . HIS B 1 84 ? 12.359 11.906 2.746 1 98.75 84 HIS B CA 1
ATOM 2131 C C . HIS B 1 84 ? 12.898 12.906 3.766 1 98.75 84 HIS B C 1
ATOM 2133 O O . HIS B 1 84 ? 12.312 13.969 3.969 1 98.75 84 HIS B O 1
ATOM 2139 N N . TRP B 1 85 ? 14.031 12.555 4.434 1 98.56 85 TRP B N 1
ATOM 2140 C CA . TRP B 1 85 ? 14.766 13.602 5.148 1 98.56 85 TRP B CA 1
ATOM 2141 C C . TRP B 1 85 ? 15.125 14.75 4.215 1 98.56 85 TRP B C 1
ATOM 2143 O O . TRP B 1 85 ? 14.922 15.914 4.551 1 98.56 85 TRP B O 1
ATOM 2153 N N . ARG B 1 86 ? 15.602 14.375 3.059 1 97.06 86 ARG B N 1
ATOM 2154 C CA . ARG B 1 86 ? 16 15.367 2.068 1 97.06 86 ARG B CA 1
ATOM 2155 C C . ARG B 1 86 ? 14.797 16.125 1.532 1 97.06 86 ARG B C 1
ATOM 2157 O O . ARG B 1 86 ? 14.82 17.359 1.436 1 97.06 86 ARG B O 1
ATOM 2164 N N . VAL B 1 87 ? 13.742 15.406 1.184 1 97.62 87 VAL B N 1
ATOM 2165 C CA . VAL B 1 87 ? 12.539 16.016 0.639 1 97.62 87 VAL B CA 1
ATOM 2166 C C . VAL B 1 87 ? 11.938 16.984 1.661 1 97.62 87 VAL B C 1
ATOM 2168 O O . VAL B 1 87 ? 11.656 18.141 1.34 1 97.62 87 VAL B O 1
ATOM 2171 N N . ALA B 1 88 ? 11.805 16.547 2.902 1 98.5 88 ALA B N 1
ATOM 2172 C CA . ALA B 1 88 ? 11.188 17.344 3.957 1 98.5 88 ALA B CA 1
ATOM 2173 C C . ALA B 1 88 ? 12.031 18.578 4.273 1 98.5 88 ALA B C 1
ATOM 2175 O O . ALA B 1 88 ? 11.5 19.672 4.465 1 98.5 88 ALA B O 1
ATOM 2176 N N . SER B 1 89 ? 13.344 18.375 4.332 1 98.25 89 SER B N 1
ATOM 2177 C CA . SER B 1 89 ? 14.242 19.5 4.559 1 98.25 89 SER B CA 1
ATOM 2178 C C . SER B 1 89 ? 14.109 20.547 3.459 1 98.25 89 SER B C 1
ATOM 2180 O O . SER B 1 89 ? 14.102 21.75 3.738 1 98.25 89 SER B O 1
ATOM 2182 N N . GLY B 1 90 ? 13.984 20.094 2.252 1 97.44 90 GLY B N 1
ATOM 2183 C CA . GLY B 1 90 ? 13.797 20.984 1.119 1 97.44 90 GLY B CA 1
ATOM 2184 C C . GLY B 1 90 ? 12.5 21.766 1.186 1 97.44 90 GLY B C 1
ATOM 2185 O O . GLY B 1 90 ? 12.391 22.844 0.599 1 97.44 90 GLY B O 1
ATOM 2186 N N . LEU B 1 91 ? 11.555 21.297 1.956 1 97.38 91 LEU B N 1
ATOM 2187 C CA . LEU B 1 91 ? 10.266 21.953 2.127 1 97.38 91 LEU B CA 1
ATOM 2188 C C . LEU B 1 91 ? 10.281 22.875 3.35 1 97.38 91 LEU B C 1
ATOM 2190 O O . LEU B 1 91 ? 9.258 23.469 3.697 1 97.38 91 LEU B O 1
ATOM 2194 N N . GLY B 1 92 ? 11.398 22.859 4.043 1 98 92 GLY B N 1
ATOM 2195 C CA . GLY B 1 92 ? 11.57 23.781 5.148 1 98 92 GLY B CA 1
ATOM 2196 C C . GLY B 1 92 ? 11.219 23.188 6.496 1 98 92 GLY B C 1
ATOM 2197 O O . GLY B 1 92 ? 11.148 23.891 7.504 1 98 92 GLY B O 1
ATOM 2198 N N . VAL B 1 93 ? 10.969 21.891 6.578 1 98.44 93 VAL B N 1
ATOM 2199 C CA . VAL B 1 93 ? 10.766 21.25 7.875 1 98.44 93 VAL B CA 1
ATOM 2200 C C . VAL B 1 93 ? 12.078 21.219 8.648 1 98.44 93 VAL B C 1
ATOM 2202 O O . VAL B 1 93 ? 13.109 20.797 8.125 1 98.44 93 VAL B O 1
ATOM 2205 N N . SER B 1 94 ? 12.125 21.656 9.852 1 98.25 94 SER B N 1
ATOM 2206 C CA . SER B 1 94 ? 13.359 21.766 10.625 1 98.25 94 SER B CA 1
ATOM 2207 C C . SER B 1 94 ? 13.898 20.391 10.992 1 98.25 94 SER B C 1
ATOM 2209 O O . SER B 1 94 ? 13.133 19.422 11.133 1 98.25 94 SER B O 1
ATOM 2211 N N . ALA B 1 95 ? 15.172 20.312 11.156 1 98.12 95 ALA B N 1
ATOM 2212 C CA . ALA B 1 95 ? 15.812 19.062 11.586 1 98.12 95 ALA B CA 1
ATOM 2213 C C . ALA B 1 95 ? 15.25 18.594 12.922 1 98.12 95 ALA B C 1
ATOM 2215 O O . ALA B 1 95 ? 15.094 17.391 13.148 1 98.12 95 ALA B O 1
ATOM 2216 N N . ASP B 1 96 ? 14.992 19.516 13.812 1 98.19 96 ASP B N 1
ATOM 2217 C CA . ASP B 1 96 ? 14.445 19.172 15.117 1 98.19 96 ASP B CA 1
ATOM 2218 C C . ASP B 1 96 ? 13.078 18.484 14.984 1 98.19 96 ASP B C 1
ATOM 2220 O O . ASP B 1 96 ? 12.797 17.516 15.68 1 98.19 96 ASP B O 1
ATOM 2224 N N . ASP B 1 97 ? 12.297 19.031 14.117 1 98.62 97 ASP B N 1
ATOM 2225 C CA . ASP B 1 97 ? 10.977 18.438 13.914 1 98.62 97 ASP B CA 1
ATOM 2226 C C . ASP B 1 97 ? 11.078 17.062 13.266 1 98.62 97 ASP B C 1
ATOM 2228 O O . ASP B 1 97 ? 10.352 16.141 13.641 1 98.62 97 ASP B O 1
ATOM 2232 N N . LEU B 1 98 ? 11.953 16.922 12.281 1 98.69 98 LEU B N 1
ATOM 2233 C CA . LEU B 1 98 ? 12.141 15.617 11.648 1 98.69 98 LEU B CA 1
ATOM 2234 C C . LEU B 1 98 ? 12.625 14.586 12.664 1 98.69 98 LEU B C 1
ATOM 2236 O O . LEU B 1 98 ? 12.133 13.453 12.688 1 98.69 98 LEU B O 1
ATOM 2240 N N . LEU B 1 99 ? 13.531 14.953 13.539 1 98.5 99 LEU B N 1
ATOM 2241 C CA . LEU B 1 99 ? 14.008 14.055 14.578 1 98.5 99 LEU B CA 1
ATOM 2242 C C . LEU B 1 99 ? 12.922 13.797 15.625 1 98.5 99 LEU B C 1
ATOM 2244 O O . LEU B 1 99 ? 12.859 12.719 16.203 1 98.5 99 LEU B O 1
ATOM 2248 N N . GLY B 1 100 ? 12.086 14.836 15.797 1 98.62 100 GLY B N 1
ATOM 2249 C CA . GLY B 1 100 ? 10.992 14.711 16.734 1 98.62 100 GLY B CA 1
ATOM 2250 C C . GLY B 1 100 ? 10.047 13.57 16.422 1 98.62 100 GLY B C 1
ATOM 2251 O O . GLY B 1 100 ? 9.383 13.031 17.297 1 98.62 100 GLY B O 1
ATOM 2252 N N . VAL B 1 101 ? 9.953 13.117 15.148 1 98.62 101 VAL B N 1
ATOM 2253 C CA . VAL B 1 101 ? 9.039 12.062 14.734 1 98.62 101 VAL B CA 1
ATOM 2254 C C . VAL B 1 101 ? 9.461 10.734 15.352 1 98.62 101 VAL B C 1
ATOM 2256 O O . VAL B 1 101 ? 8.656 9.805 15.445 1 98.62 101 VAL B O 1
ATOM 2259 N N . ARG B 1 102 ? 10.75 10.648 15.758 1 98.56 102 ARG B N 1
ATOM 2260 C CA . ARG B 1 102 ? 11.25 9.43 16.391 1 98.56 102 ARG B CA 1
ATOM 2261 C C . ARG B 1 102 ? 10.5 9.133 17.688 1 98.56 102 ARG B C 1
ATOM 2263 O O . ARG B 1 102 ? 10.195 7.98 17.969 1 98.56 102 ARG B O 1
ATOM 2270 N N . ASP B 1 103 ? 10.258 10.117 18.453 1 98.12 103 ASP B N 1
ATOM 2271 C CA . ASP B 1 103 ? 9.484 10.117 19.688 1 98.12 103 ASP B CA 1
ATOM 2272 C C . ASP B 1 103 ? 8.555 11.328 19.766 1 98.12 103 ASP B C 1
ATOM 2274 O O . ASP B 1 103 ? 8.758 12.219 20.594 1 98.12 103 ASP B O 1
ATOM 2278 N N . TRP B 1 104 ? 7.555 11.266 18.984 1 98.44 104 TRP B N 1
ATOM 2279 C CA . TRP B 1 104 ? 6.746 12.469 18.797 1 98.44 104 TRP B CA 1
ATOM 2280 C C . TRP B 1 104 ? 5.934 12.781 20.047 1 98.44 104 TRP B C 1
ATOM 2282 O O . TRP B 1 104 ? 5.629 13.945 20.312 1 98.44 104 TRP B O 1
ATOM 2292 N N . GLN B 1 105 ? 5.539 11.836 20.812 1 98 105 GLN B N 1
ATOM 2293 C CA . GLN B 1 105 ? 4.746 12.062 22.016 1 98 105 GLN B CA 1
ATOM 2294 C C . GLN B 1 105 ? 5.547 12.836 23.062 1 98 105 GLN B C 1
ATOM 2296 O O . GLN B 1 105 ? 4.977 13.578 23.859 1 98 105 GLN B O 1
ATOM 2301 N N . GLY B 1 106 ? 6.863 12.68 23.031 1 97.81 106 GLY B N 1
ATOM 2302 C CA . GLY B 1 106 ? 7.73 13.375 23.969 1 97.81 106 GLY B CA 1
ATOM 2303 C C . GLY B 1 106 ? 8.297 14.664 23.422 1 97.81 106 GLY B C 1
ATOM 2304 O O . GLY B 1 106 ? 9.023 15.383 24.125 1 97.81 106 GLY B O 1
ATOM 2305 N N . TYR B 1 107 ? 7.996 14.93 22.156 1 98 107 TYR B N 1
ATOM 2306 C CA . TYR B 1 107 ? 8.5 16.125 21.484 1 98 107 TYR B CA 1
ATOM 2307 C C . TYR B 1 107 ? 7.523 17.281 21.609 1 98 107 TYR B C 1
ATOM 2309 O O . TYR B 1 107 ? 6.336 17.141 21.312 1 98 107 TYR B O 1
ATOM 2317 N N . ASN B 1 108 ? 7.891 18.484 22.016 1 97.12 108 ASN B N 1
ATOM 2318 C CA . ASN B 1 108 ? 7.02 19.609 22.312 1 97.12 108 ASN B CA 1
ATOM 2319 C C . ASN B 1 108 ? 6.836 20.516 21.094 1 97.12 108 ASN B C 1
ATOM 2321 O O . ASN B 1 108 ? 6.098 21.5 21.156 1 97.12 108 ASN B O 1
ATOM 2325 N N . GLY B 1 109 ? 7.395 20.141 20.016 1 97.81 109 GLY B N 1
ATOM 2326 C CA . GLY B 1 109 ? 7.367 21.016 18.859 1 97.81 109 GLY B CA 1
ATOM 2327 C C . GLY B 1 109 ? 6.152 20.797 17.969 1 97.81 109 GLY B C 1
ATOM 2328 O O . GLY B 1 109 ? 5.855 21.625 17.109 1 97.81 109 GLY B O 1
ATOM 2329 N N . PHE B 1 110 ? 5.371 19.766 18.219 1 98.62 110 PHE B N 1
ATOM 2330 C CA . PHE B 1 110 ? 4.246 19.453 17.344 1 98.62 110 PHE B CA 1
ATOM 2331 C C . PHE B 1 110 ? 2.939 19.969 17.922 1 98.62 110 PHE B C 1
ATOM 2333 O O . PHE B 1 110 ? 2.674 19.812 19.125 1 98.62 110 PHE B O 1
ATOM 2340 N N . GLY B 1 111 ? 2.189 20.656 17.094 1 98.44 111 GLY B N 1
ATOM 2341 C CA . G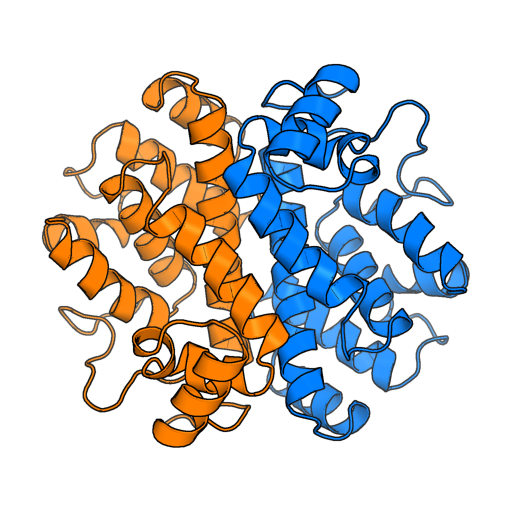LY B 1 111 ? 0.843 21.078 17.469 1 98.44 111 GLY B CA 1
ATOM 2342 C C . GLY B 1 111 ? -0.183 19.969 17.312 1 98.44 111 GLY B C 1
ATOM 2343 O O . GLY B 1 111 ? 0.17 18.812 17.016 1 98.44 111 GLY B O 1
ATOM 2344 N N . PRO B 1 112 ? -1.475 20.297 17.453 1 98.5 112 PRO B N 1
ATOM 2345 C CA . PRO B 1 112 ? -2.537 19.281 17.469 1 98.5 112 PRO B CA 1
ATOM 2346 C C . PRO B 1 112 ? -2.664 18.562 16.125 1 98.5 112 PRO B C 1
ATOM 2348 O O . PRO B 1 112 ? -2.916 17.344 16.094 1 98.5 112 PRO B O 1
ATOM 2351 N N . ALA B 1 113 ? -2.492 19.266 15.047 1 98.81 113 ALA B N 1
ATOM 2352 C CA . ALA B 1 113 ? -2.621 18.641 13.742 1 98.81 113 ALA B CA 1
ATOM 2353 C C . ALA B 1 113 ? -1.514 17.609 13.508 1 98.81 113 ALA B C 1
ATOM 2355 O O . ALA B 1 113 ? -1.777 16.5 13.055 1 98.81 113 ALA B O 1
ATOM 2356 N N . GLU B 1 114 ? -0.24 18 13.828 1 98.94 114 GLU B N 1
ATOM 2357 C CA . GLU B 1 114 ? 0.874 17.062 13.695 1 98.94 114 GLU B CA 1
ATOM 2358 C C . GLU B 1 114 ? 0.682 15.844 14.586 1 98.94 114 GLU B C 1
ATOM 2360 O O . GLU B 1 114 ? 0.909 14.711 14.148 1 98.94 114 GLU B O 1
ATOM 2365 N N . GLN B 1 115 ? 0.241 16.094 15.766 1 98.88 115 GLN B N 1
ATOM 2366 C CA . GLN B 1 115 ? 0.026 14.984 16.703 1 98.88 115 GLN B CA 1
ATOM 2367 C C . GLN B 1 115 ? -1.058 14.039 16.188 1 98.88 115 GLN B C 1
ATOM 2369 O O . GLN B 1 115 ? -0.928 12.82 16.312 1 98.88 115 GLN B O 1
ATOM 2374 N N . ALA B 1 116 ? -2.105 14.57 15.648 1 98.94 116 ALA B N 1
ATOM 2375 C CA . ALA B 1 116 ? -3.215 13.766 15.148 1 98.94 116 ALA B CA 1
ATOM 2376 C C . ALA B 1 116 ? -2.766 12.852 14.008 1 98.94 116 ALA B C 1
ATOM 2378 O O . ALA B 1 116 ? -3.043 11.648 14.023 1 98.94 116 ALA B O 1
ATOM 2379 N N . VAL B 1 117 ? -1.993 13.406 13.07 1 98.94 117 VAL B N 1
ATOM 2380 C CA . VAL B 1 117 ? -1.631 12.609 11.898 1 98.94 117 VAL B CA 1
ATOM 2381 C C . VAL B 1 117 ? -0.55 11.602 12.281 1 98.94 117 VAL B C 1
ATOM 2383 O O . VAL B 1 117 ? -0.504 10.5 11.734 1 98.94 117 VAL B O 1
ATOM 2386 N N . LEU B 1 118 ? 0.326 11.938 13.219 1 98.94 118 LEU B N 1
ATOM 2387 C CA . LEU B 1 118 ? 1.344 10.992 13.672 1 98.94 118 LEU B CA 1
ATOM 2388 C C . LEU B 1 118 ? 0.714 9.844 14.453 1 98.94 118 LEU B C 1
ATOM 2390 O O . LEU B 1 118 ? 1.139 8.695 14.328 1 98.94 118 LEU B O 1
ATOM 2394 N N . ALA B 1 119 ? -0.348 10.156 15.258 1 98.94 119 ALA B N 1
ATOM 2395 C CA . ALA B 1 119 ? -1.086 9.102 15.945 1 98.94 119 ALA B CA 1
ATOM 2396 C C . ALA B 1 119 ? -1.765 8.164 14.953 1 98.94 119 ALA B C 1
ATOM 2398 O O . ALA B 1 119 ? -1.726 6.941 15.109 1 98.94 119 ALA B O 1
ATOM 2399 N N . ALA B 1 120 ? -2.359 8.742 13.961 1 98.94 120 ALA B N 1
ATOM 2400 C CA . ALA B 1 120 ? -2.986 7.945 12.906 1 98.94 120 ALA B CA 1
ATOM 2401 C C . ALA B 1 120 ? -1.958 7.066 12.203 1 98.94 120 ALA B C 1
ATOM 2403 O O . ALA B 1 120 ? -2.246 5.918 11.859 1 98.94 120 ALA B O 1
ATOM 2404 N N . THR B 1 121 ? -0.776 7.621 11.984 1 99 121 THR B N 1
ATOM 2405 C CA . THR B 1 121 ? 0.304 6.875 11.352 1 99 121 THR B CA 1
ATOM 2406 C C . THR B 1 121 ? 0.704 5.672 12.203 1 99 121 THR B C 1
ATOM 2408 O O . THR B 1 121 ? 0.826 4.559 11.688 1 99 121 THR B O 1
ATOM 2411 N N . ASP B 1 122 ? 0.851 5.883 13.523 1 98.94 122 ASP B N 1
ATOM 2412 C CA . ASP B 1 122 ? 1.169 4.785 14.438 1 98.94 122 ASP B CA 1
ATOM 2413 C C . ASP B 1 122 ? 0.103 3.695 14.383 1 98.94 122 ASP B C 1
ATOM 2415 O O . ASP B 1 122 ? 0.426 2.506 14.336 1 98.94 122 ASP B O 1
ATOM 2419 N N . ASP B 1 123 ? -1.179 4.133 14.398 1 98.94 123 ASP B N 1
ATOM 2420 C CA . ASP B 1 123 ? -2.293 3.193 14.344 1 98.94 123 ASP B CA 1
ATOM 2421 C C . ASP B 1 123 ? -2.18 2.27 13.133 1 98.94 123 ASP B C 1
ATOM 2423 O O . ASP B 1 123 ? -2.277 1.049 13.266 1 98.94 123 ASP B O 1
ATOM 2427 N N . VAL B 1 124 ? -1.928 2.855 11.984 1 98.94 124 VAL B N 1
ATOM 2428 C CA . VAL B 1 124 ? -1.924 2.078 10.75 1 98.94 124 VAL B CA 1
ATOM 2429 C C . VAL B 1 124 ? -0.716 1.146 10.734 1 98.94 124 VAL B C 1
ATOM 2431 O O . VAL B 1 124 ? -0.839 -0.033 10.391 1 98.94 124 VAL B O 1
ATOM 2434 N N . VAL B 1 125 ? 0.471 1.65 11.055 1 98.81 125 VAL B N 1
ATOM 2435 C CA . VAL B 1 125 ? 1.686 0.848 10.953 1 98.81 125 VAL B CA 1
ATOM 2436 C C . VAL B 1 125 ? 1.637 -0.292 11.969 1 98.81 125 VAL B C 1
ATOM 2438 O O . VAL B 1 125 ? 2.059 -1.413 11.672 1 98.81 125 VAL B O 1
ATOM 2441 N N . ARG B 1 126 ? 1.011 -0.063 13.133 1 98.19 126 ARG B N 1
ATOM 2442 C CA . ARG B 1 126 ? 1.058 -1.049 14.203 1 98.19 126 ARG B CA 1
ATOM 2443 C C . ARG B 1 126 ? -0.168 -1.955 14.172 1 98.19 126 ARG B C 1
ATOM 2445 O O . ARG B 1 126 ? -0.072 -3.15 14.461 1 98.19 126 ARG B O 1
ATOM 2452 N N . GLU B 1 127 ? -1.315 -1.329 13.797 1 98.06 127 GLU B N 1
ATOM 2453 C CA . GLU B 1 127 ? -2.564 -2.062 13.984 1 98.06 127 GLU B CA 1
ATOM 2454 C C . GLU B 1 127 ? -3.299 -2.244 12.656 1 98.06 127 GLU B C 1
ATOM 2456 O O . GLU B 1 127 ? -4.301 -2.957 12.586 1 98.06 127 GLU B O 1
ATOM 2461 N N . GLY B 1 128 ? -2.875 -1.576 11.664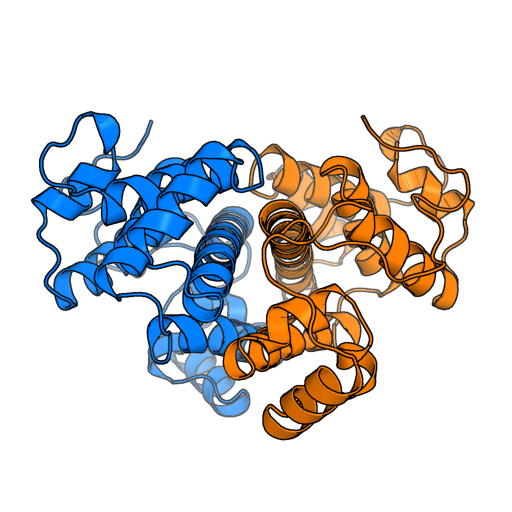 1 98.56 128 GLY B N 1
ATOM 2462 C CA . GLY B 1 128 ? -3.398 -1.835 10.336 1 98.56 128 GLY B CA 1
ATOM 2463 C C . GLY B 1 128 ? -4.473 -0.851 9.914 1 98.56 128 GLY B C 1
ATOM 2464 O O . GLY B 1 128 ? -4.879 -0.827 8.75 1 98.56 128 GLY B O 1
ATOM 2465 N N . ALA B 1 129 ? -4.941 -0.01 10.906 1 98.81 129 ALA B N 1
ATOM 2466 C CA . ALA B 1 129 ? -5.992 0.947 10.57 1 98.81 129 ALA B CA 1
ATOM 2467 C C . ALA B 1 129 ? -6.027 2.102 11.562 1 98.81 129 ALA B C 1
ATOM 2469 O O . ALA B 1 129 ? -5.57 1.961 12.703 1 98.81 129 ALA B O 1
ATOM 2470 N N . VAL B 1 130 ? -6.551 3.18 11.094 1 98.94 130 VAL B N 1
ATOM 2471 C CA . VAL B 1 130 ? -6.699 4.348 11.953 1 98.94 130 VAL B CA 1
ATOM 2472 C C . VAL B 1 130 ? -7.746 4.062 13.031 1 98.94 130 VAL B C 1
ATOM 2474 O O . VAL B 1 130 ? -8.875 3.674 12.719 1 98.94 130 VAL B O 1
ATOM 2477 N N . SER B 1 131 ? -7.387 4.273 14.273 1 98.88 131 SER B N 1
ATOM 2478 C CA . SER B 1 131 ? -8.305 4.066 15.391 1 98.88 131 SER B CA 1
ATOM 2479 C C . SER B 1 131 ? -9.398 5.133 15.414 1 98.88 131 SER B C 1
ATOM 2481 O O . SER B 1 131 ? -9.266 6.176 14.773 1 98.88 131 SER B O 1
ATOM 2483 N N . ALA B 1 132 ? -10.453 4.836 16.172 1 98.62 132 ALA B N 1
ATOM 2484 C CA . ALA B 1 132 ? -11.531 5.809 16.328 1 98.62 132 ALA B CA 1
ATOM 2485 C C . ALA B 1 132 ? -11.008 7.102 16.953 1 98.62 132 ALA B C 1
ATOM 2487 O O . ALA B 1 132 ? -11.414 8.195 16.562 1 98.62 132 ALA B O 1
ATOM 2488 N N . GLN B 1 133 ? -10.117 6.965 17.891 1 98.75 133 GLN B N 1
ATOM 2489 C CA . GLN B 1 133 ? -9.562 8.117 18.594 1 98.75 133 GLN B CA 1
ATOM 2490 C C . GLN B 1 133 ? -8.734 8.984 17.641 1 98.75 133 GLN B C 1
ATOM 2492 O O . GLN B 1 133 ? -8.914 10.203 17.594 1 98.75 133 GLN B O 1
ATOM 2497 N N . SER B 1 134 ? -7.801 8.391 16.938 1 98.94 134 SER B N 1
ATOM 2498 C CA . SER B 1 134 ? -6.957 9.133 16 1 98.94 134 SER B CA 1
ATOM 2499 C C . SER B 1 134 ? -7.777 9.75 14.875 1 98.94 134 SER B C 1
ATOM 2501 O O . SER B 1 134 ? -7.473 10.844 14.398 1 98.94 134 SER B O 1
ATOM 2503 N N . TRP B 1 135 ? -8.836 9.008 14.469 1 98.88 135 TRP B N 1
ATOM 2504 C CA . TRP B 1 135 ? -9.703 9.539 13.422 1 98.88 135 TRP B CA 1
ATOM 2505 C C . TRP B 1 135 ? -10.398 10.812 13.891 1 98.88 135 TRP B C 1
ATOM 2507 O O . TRP B 1 135 ? -10.398 11.82 13.172 1 98.88 135 TRP B O 1
ATOM 2517 N N . SER B 1 136 ? -10.945 10.781 15.078 1 98.75 136 SER B N 1
ATOM 2518 C CA . SER B 1 136 ? -11.641 11.938 15.633 1 98.75 136 SER B CA 1
ATOM 2519 C C . SER B 1 136 ? -10.703 13.141 15.75 1 98.75 136 SER B C 1
ATOM 2521 O O . SER B 1 136 ? -11.094 14.273 15.453 1 98.75 136 SER B O 1
ATOM 2523 N N . ALA B 1 137 ? -9.484 12.875 16.156 1 98.88 137 ALA B N 1
ATOM 2524 C CA . ALA B 1 137 ? -8.492 13.945 16.266 1 98.88 137 ALA B CA 1
ATOM 2525 C C . ALA B 1 137 ? -8.172 14.523 14.883 1 98.88 137 ALA B C 1
ATOM 2527 O O . ALA B 1 137 ? -8.102 15.742 14.719 1 98.88 137 ALA B O 1
ATOM 2528 N N . CYS B 1 138 ? -8.016 13.68 13.883 1 98.88 138 CYS B N 1
ATOM 2529 C CA . CYS B 1 138 ? -7.734 14.141 12.523 1 98.88 138 CYS B CA 1
ATOM 2530 C C . CYS B 1 138 ? -8.906 14.922 11.961 1 98.88 138 CYS B C 1
ATOM 2532 O O . CYS B 1 138 ? -8.719 15.945 11.297 1 98.88 138 CYS B O 1
ATOM 2534 N N . GLU B 1 139 ? -10.141 14.438 12.227 1 98.69 139 GLU B N 1
ATOM 2535 C CA . GLU B 1 139 ? -11.32 15.172 11.781 1 98.69 139 GLU B CA 1
ATOM 2536 C C . GLU B 1 139 ? -11.32 16.594 12.328 1 98.69 139 GLU B C 1
ATOM 2538 O O . GLU B 1 139 ? -11.539 17.547 11.578 1 98.69 139 GLU B O 1
ATOM 2543 N N . ARG B 1 140 ? -11.047 16.641 13.562 1 98.62 140 ARG B N 1
ATOM 2544 C CA . ARG B 1 140 ? -11.062 17.953 14.219 1 98.62 140 ARG B CA 1
ATOM 2545 C C . ARG B 1 140 ? -9.977 18.859 13.672 1 98.62 140 ARG B C 1
ATOM 2547 O O . ARG B 1 140 ? -10.242 20 13.305 1 98.62 140 ARG B O 1
ATOM 2554 N N . GLU B 1 141 ? -8.805 18.344 13.539 1 98.75 141 GLU B N 1
ATOM 2555 C CA . GLU B 1 141 ? -7.645 19.172 13.25 1 98.75 141 GLU B CA 1
ATOM 2556 C C . GLU B 1 141 ? -7.539 19.469 11.758 1 98.75 141 GLU B C 1
ATOM 2558 O O . GLU B 1 141 ? -6.859 20.422 11.352 1 98.75 141 GLU B O 1
ATOM 2563 N N . LEU B 1 142 ? -8.25 18.625 10.961 1 98.56 142 LEU B N 1
ATOM 2564 C CA . LEU B 1 142 ? -8.219 18.844 9.516 1 98.56 142 LEU B CA 1
ATOM 2565 C C . LEU B 1 142 ? -9.57 19.344 9.016 1 98.56 142 LEU B C 1
ATOM 2567 O O . LEU B 1 142 ? -9.922 19.125 7.848 1 98.56 142 LEU B O 1
ATOM 2571 N N . HIS B 1 143 ? -10.375 19.844 9.883 1 97.88 143 HIS B N 1
ATOM 2572 C CA . HIS B 1 143 ? -11.594 20.594 9.633 1 97.88 143 HIS B CA 1
ATOM 2573 C C . HIS B 1 143 ? -12.641 19.75 8.922 1 97.88 143 HIS B C 1
ATOM 2575 O O . HIS B 1 143 ? -13.367 20.25 8.055 1 97.88 143 HIS B O 1
ATOM 2581 N N . CYS B 1 144 ? -12.578 18.453 9.102 1 96.81 144 CYS B N 1
ATOM 2582 C CA . CYS B 1 144 ? -13.555 17.5 8.594 1 96.81 144 CYS B CA 1
ATOM 2583 C C . CYS B 1 144 ? -13.609 17.531 7.07 1 96.81 144 CYS B C 1
ATOM 2585 O O . CYS B 1 144 ? -14.648 17.266 6.473 1 96.81 144 CYS B O 1
ATOM 2587 N N . ASP B 1 145 ? -12.516 17.969 6.465 1 98.06 145 ASP B N 1
ATOM 2588 C CA . ASP B 1 145 ? -12.438 17.938 5.008 1 98.06 145 ASP B CA 1
ATOM 2589 C C . ASP B 1 145 ? -12.281 16.5 4.504 1 98.06 145 ASP B C 1
ATOM 2591 O O . ASP B 1 145 ? -11.211 15.906 4.648 1 98.06 145 ASP B O 1
ATOM 2595 N N . LYS B 1 146 ? -13.289 15.961 3.904 1 97.25 146 LYS B N 1
ATOM 2596 C CA . LYS B 1 146 ? -13.32 14.555 3.516 1 97.25 146 LYS B CA 1
ATOM 2597 C C . LYS B 1 146 ? -12.227 14.242 2.496 1 97.25 146 LYS B C 1
ATOM 2599 O O . LYS B 1 146 ? -11.656 13.148 2.502 1 97.25 146 LYS B O 1
ATOM 2604 N N . VAL B 1 147 ? -11.906 15.203 1.602 1 98.31 147 VAL B N 1
ATOM 2605 C CA . VAL B 1 147 ? -10.875 15.008 0.589 1 98.31 147 VAL B CA 1
ATOM 2606 C C . VAL B 1 147 ? -9.516 14.859 1.264 1 98.31 147 VAL B C 1
ATOM 2608 O O . VAL B 1 147 ? -8.758 13.93 0.948 1 98.31 147 VAL B O 1
ATOM 2611 N N . VAL B 1 148 ? -9.227 15.688 2.277 1 98.81 148 VAL B N 1
ATOM 2612 C CA . VAL B 1 148 ? -7.965 15.672 3.002 1 98.81 148 VAL B CA 1
ATOM 2613 C C . VAL B 1 148 ? -7.863 14.391 3.832 1 98.81 148 VAL B C 1
ATOM 2615 O O . VAL B 1 148 ? -6.805 13.766 3.895 1 98.81 148 V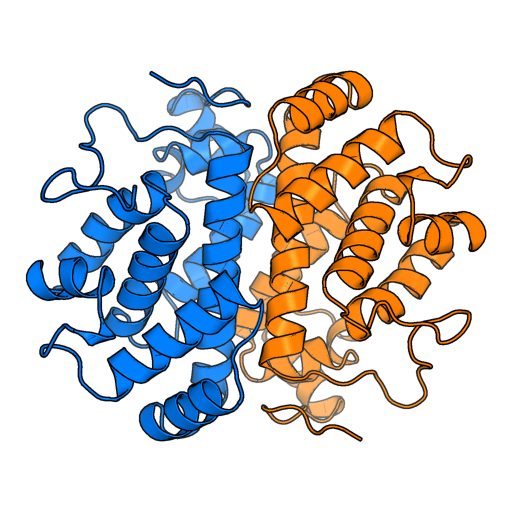AL B O 1
ATOM 2618 N N . LEU B 1 149 ? -8.969 13.953 4.402 1 98.88 149 LEU B N 1
ATOM 2619 C CA . LEU B 1 149 ? -8.969 12.773 5.266 1 98.88 149 LEU B CA 1
ATOM 2620 C C . LEU B 1 149 ? -8.766 11.5 4.449 1 98.88 149 LEU B C 1
ATOM 2622 O O . LEU B 1 149 ? -8.023 10.609 4.863 1 98.88 149 LEU B O 1
ATOM 2626 N N . ILE B 1 150 ? -9.352 11.398 3.262 1 98.81 150 ILE B N 1
ATOM 2627 C CA . ILE B 1 150 ? -9.133 10.266 2.365 1 98.81 150 ILE B CA 1
ATOM 2628 C C . ILE B 1 150 ? -7.664 10.219 1.941 1 98.81 150 ILE B C 1
ATOM 2630 O O . ILE B 1 150 ? -7.039 9.156 1.949 1 98.81 150 ILE B O 1
ATOM 2634 N N . GLU B 1 151 ? -7.156 11.367 1.627 1 98.88 151 GLU B N 1
ATOM 2635 C CA . GLU B 1 151 ? -5.766 11.43 1.185 1 98.88 151 GLU B CA 1
ATOM 2636 C C . GLU B 1 151 ? -4.809 11.062 2.312 1 98.88 151 GLU B C 1
ATOM 2638 O O . GLU B 1 151 ? -3.811 10.375 2.084 1 98.88 151 GLU B O 1
ATOM 2643 N N . LEU B 1 152 ? -5.117 11.492 3.541 1 98.94 152 LEU B N 1
ATOM 2644 C CA . LEU B 1 152 ? -4.281 11.148 4.688 1 98.94 152 LEU B CA 1
ATOM 2645 C C . LEU B 1 152 ? -4.191 9.633 4.855 1 98.94 152 LEU B C 1
ATOM 2647 O O . LEU B 1 152 ? -3.094 9.086 4.965 1 98.94 152 LEU B O 1
ATOM 2651 N N . VAL B 1 153 ? -5.305 8.969 4.828 1 98.94 153 VAL B N 1
ATOM 2652 C CA . VAL B 1 153 ? -5.355 7.523 4.988 1 98.94 153 VAL B CA 1
ATOM 2653 C C . VAL B 1 153 ? -4.582 6.852 3.855 1 98.94 153 VAL B C 1
ATOM 2655 O O . VAL B 1 153 ? -3.848 5.887 4.082 1 98.94 153 VAL B O 1
ATOM 2658 N N . THR B 1 154 ? -4.73 7.402 2.664 1 98.94 154 THR B N 1
ATOM 2659 C CA . THR B 1 154 ? -4.059 6.816 1.509 1 98.94 154 THR B CA 1
ATOM 2660 C C . THR B 1 154 ? -2.553 7.047 1.585 1 98.94 154 THR B C 1
ATOM 2662 O O . THR B 1 154 ? -1.768 6.141 1.289 1 98.94 154 THR B O 1
ATOM 2665 N N . VAL B 1 155 ? -2.139 8.25 2.006 1 98.94 155 VAL B N 1
ATOM 2666 C CA . VAL B 1 155 ? -0.717 8.539 2.16 1 98.94 155 VAL B CA 1
ATOM 2667 C C . VAL B 1 155 ? -0.095 7.57 3.162 1 98.94 155 VAL B C 1
ATOM 2669 O O . VAL B 1 155 ? 0.922 6.938 2.871 1 98.94 155 VAL B O 1
ATOM 2672 N N . ILE B 1 156 ? -0.708 7.387 4.305 1 99 156 ILE B N 1
ATOM 2673 C CA . ILE B 1 156 ? -0.163 6.512 5.34 1 99 156 ILE B CA 1
ATOM 2674 C C . ILE B 1 156 ? -0.053 5.086 4.805 1 99 156 ILE B C 1
ATOM 2676 O O . ILE B 1 156 ? 1.007 4.461 4.898 1 99 156 ILE B O 1
ATOM 2680 N N . SER B 1 157 ? -1.075 4.625 4.184 1 98.94 157 SER B N 1
ATOM 2681 C CA . SER B 1 157 ? -1.113 3.238 3.723 1 98.94 157 SER B CA 1
ATOM 2682 C C . SER B 1 157 ? -0.181 3.023 2.535 1 98.94 157 SER B C 1
ATOM 2684 O O . SER B 1 157 ? 0.45 1.971 2.418 1 98.94 157 SER B O 1
ATOM 2686 N N . ALA B 1 158 ? -0.051 4.008 1.669 1 98.94 158 ALA B N 1
ATOM 2687 C CA . ALA B 1 158 ? 0.804 3.9 0.49 1 98.94 158 ALA B CA 1
ATOM 2688 C C . ALA B 1 158 ? 2.279 3.877 0.882 1 98.94 158 ALA B C 1
ATOM 2690 O O . ALA B 1 158 ? 3.059 3.09 0.342 1 98.94 158 ALA B O 1
ATOM 2691 N N . TRP B 1 159 ? 2.676 4.715 1.781 1 98.94 159 TRP B N 1
ATOM 2692 C CA . TRP B 1 159 ? 4.094 4.73 2.133 1 98.94 159 TRP B CA 1
ATOM 2693 C C . TRP B 1 159 ? 4.438 3.555 3.043 1 98.94 159 TRP B C 1
ATOM 2695 O O 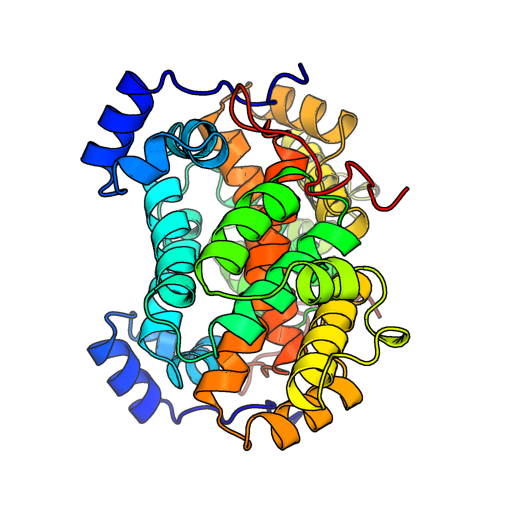. TRP B 1 159 ? 5.594 3.135 3.111 1 98.94 159 TRP B O 1
ATOM 2705 N N . ARG B 1 160 ? 3.436 3.018 3.783 1 98.94 160 ARG B N 1
ATOM 2706 C CA . ARG B 1 160 ? 3.666 1.731 4.43 1 98.94 160 ARG B CA 1
ATOM 2707 C C . ARG B 1 160 ? 3.885 0.629 3.4 1 98.94 160 ARG B C 1
ATOM 2709 O O . ARG B 1 160 ? 4.723 -0.254 3.596 1 98.94 160 ARG B O 1
ATOM 2716 N N . MET B 1 161 ? 3.119 0.685 2.336 1 98.94 161 MET B N 1
ATOM 2717 C CA . MET B 1 161 ? 3.332 -0.216 1.206 1 98.94 161 MET B CA 1
ATOM 2718 C C . MET B 1 161 ? 4.738 -0.057 0.64 1 98.94 161 MET B C 1
ATOM 2720 O O . MET B 1 161 ? 5.422 -1.048 0.376 1 98.94 161 MET B O 1
ATOM 2724 N N . VAL B 1 162 ? 5.195 1.149 0.469 1 98.94 162 VAL B N 1
ATOM 2725 C CA . VAL B 1 162 ? 6.512 1.428 -0.093 1 98.94 162 VAL B CA 1
ATOM 2726 C C . VAL B 1 162 ? 7.594 0.834 0.806 1 98.94 162 VAL B C 1
ATOM 2728 O O . VAL B 1 162 ? 8.523 0.189 0.321 1 98.94 162 VAL B O 1
ATOM 2731 N N . ALA B 1 163 ? 7.465 1.004 2.111 1 98.94 163 ALA B N 1
ATOM 2732 C CA . ALA B 1 163 ? 8.438 0.44 3.047 1 98.94 163 ALA B CA 1
ATOM 2733 C C . ALA B 1 163 ? 8.516 -1.077 2.91 1 98.94 163 ALA B C 1
ATOM 2735 O O . ALA B 1 163 ? 9.602 -1.653 2.928 1 98.94 163 ALA B O 1
ATOM 2736 N N . SER B 1 164 ? 7.375 -1.71 2.766 1 98.94 164 SER B N 1
ATOM 2737 C CA . SER B 1 164 ? 7.328 -3.16 2.604 1 98.94 164 SER B CA 1
ATOM 2738 C C . SER B 1 164 ? 8.047 -3.598 1.334 1 98.94 164 SER B C 1
ATOM 2740 O O . SER B 1 164 ? 8.789 -4.586 1.341 1 98.94 164 SER B O 1
ATOM 2742 N N . ILE B 1 165 ? 7.832 -2.904 0.258 1 98.94 165 ILE B N 1
ATOM 2743 C CA . ILE B 1 165 ? 8.453 -3.221 -1.022 1 98.94 165 ILE B CA 1
ATOM 2744 C C . ILE B 1 165 ? 9.969 -3.041 -0.919 1 98.94 165 ILE B C 1
ATOM 2746 O O . ILE B 1 165 ? 10.734 -3.904 -1.354 1 98.94 165 ILE B O 1
ATOM 2750 N N . LEU B 1 166 ? 10.375 -1.96 -0.31 1 98.88 166 LEU B N 1
ATOM 2751 C CA . LEU B 1 166 ? 11.797 -1.667 -0.144 1 98.88 166 LEU B CA 1
ATOM 2752 C C . LEU B 1 166 ? 12.484 -2.756 0.675 1 98.88 166 LEU B C 1
ATOM 2754 O O . LEU B 1 166 ? 13.555 -3.238 0.298 1 98.88 166 LEU B O 1
ATOM 2758 N N . HIS B 1 167 ? 11.875 -3.17 1.766 1 98.75 167 HIS B N 1
ATOM 2759 C CA . HIS B 1 167 ? 12.43 -4.227 2.602 1 98.75 167 HIS B CA 1
ATOM 2760 C C . HIS B 1 167 ? 12.422 -5.566 1.871 1 98.75 167 HIS B C 1
ATOM 2762 O O . HIS B 1 167 ? 13.406 -6.309 1.912 1 98.75 167 HIS B O 1
ATOM 2768 N N . SER B 1 168 ? 11.336 -5.887 1.211 1 98.94 168 SER B N 1
ATOM 2769 C CA . SER B 1 168 ? 11.172 -7.184 0.563 1 98.94 168 SER B CA 1
ATOM 2770 C C . SER B 1 168 ? 12.172 -7.367 -0.572 1 98.94 168 SER B C 1
ATOM 2772 O O . SER B 1 168 ? 12.68 -8.469 -0.786 1 98.94 168 SER B O 1
ATOM 2774 N N . LEU B 1 169 ? 12.438 -6.254 -1.27 1 98.88 169 LEU B N 1
ATOM 2775 C CA . LEU B 1 169 ? 13.336 -6.328 -2.416 1 98.88 169 LEU B CA 1
ATOM 2776 C C . LEU B 1 169 ? 14.758 -5.949 -2.016 1 98.88 169 LEU B C 1
ATOM 2778 O O . LEU B 1 169 ? 15.672 -5.988 -2.844 1 98.88 169 LEU B O 1
ATOM 2782 N N . GLU B 1 170 ? 14.93 -5.512 -0.74 1 98.5 170 GLU B N 1
ATOM 2783 C CA . GLU B 1 170 ? 16.219 -5.121 -0.193 1 98.5 170 GLU B CA 1
ATOM 2784 C C . GLU B 1 170 ? 16.891 -4.051 -1.057 1 98.5 170 GLU B C 1
ATOM 2786 O O . GLU B 1 170 ? 18.031 -4.199 -1.468 1 98.5 170 GLU B O 1
ATOM 2791 N N . VAL B 1 171 ? 16.156 -2.988 -1.333 1 98.69 171 VAL B N 1
ATOM 2792 C CA . VAL B 1 171 ? 16.625 -1.888 -2.168 1 98.69 171 VAL B CA 1
ATOM 2793 C C . VAL B 1 171 ? 17.688 -1.088 -1.422 1 98.69 171 VAL B C 1
ATOM 2795 O O . VAL B 1 171 ? 17.453 -0.632 -0.299 1 98.69 171 VAL B O 1
ATOM 2798 N N . PRO B 1 172 ? 18.844 -0.86 -2.006 1 98 172 PRO B N 1
ATOM 2799 C CA . PRO B 1 172 ? 19.906 -0.125 -1.319 1 98 172 PRO B CA 1
ATOM 2800 C C . PRO B 1 172 ? 19.75 1.39 -1.447 1 98 172 PRO B C 1
ATOM 2802 O O . PRO B 1 172 ? 19.062 1.871 -2.348 1 98 172 PRO B O 1
ATOM 2805 N N . LEU B 1 173 ? 20.391 2.121 -0.572 1 97.88 173 LEU B N 1
ATOM 2806 C CA . LEU B 1 173 ? 20.578 3.555 -0.781 1 97.88 173 LEU B CA 1
ATOM 2807 C C . LEU B 1 173 ? 21.406 3.82 -2.035 1 97.88 173 LEU B C 1
ATOM 2809 O O . LEU B 1 173 ? 22.156 2.957 -2.479 1 97.88 173 LEU B O 1
ATOM 2813 N N . GLU B 1 174 ? 21.234 5.004 -2.59 1 96.75 174 GLU B N 1
ATOM 2814 C CA . GLU B 1 174 ? 22.109 5.43 -3.678 1 96.75 174 GLU B CA 1
ATOM 2815 C C . GLU B 1 174 ? 23.562 5.555 -3.205 1 96.75 174 GLU B C 1
ATOM 2817 O O . GLU B 1 174 ? 23.812 5.824 -2.029 1 96.75 174 GLU B O 1
ATOM 2822 N N . ASP B 1 175 ? 24.469 5.363 -4.137 1 94 175 ASP B N 1
ATOM 2823 C CA . ASP B 1 175 ? 25.891 5.496 -3.826 1 94 175 ASP B CA 1
ATOM 2824 C C . ASP B 1 175 ? 26.203 6.867 -3.234 1 94 175 ASP B C 1
ATOM 2826 O O . ASP B 1 175 ? 25.766 7.891 -3.758 1 94 175 ASP B O 1
ATOM 2830 N N . GLY B 1 176 ? 26.891 6.867 -2.137 1 95.06 176 GLY B N 1
ATOM 2831 C CA . GLY B 1 176 ? 27.375 8.109 -1.557 1 95.06 176 GLY B CA 1
ATOM 2832 C C . GLY B 1 176 ? 26.391 8.758 -0.615 1 95.06 176 GLY B C 1
ATOM 2833 O O . GLY B 1 176 ? 26.672 9.805 -0.023 1 95.06 176 GLY B O 1
ATOM 2834 N N . VAL B 1 177 ? 25.203 8.148 -0.485 1 96 177 VAL B N 1
ATOM 2835 C CA . VAL B 1 177 ? 24.188 8.727 0.392 1 96 177 VAL B CA 1
ATOM 2836 C C . VAL B 1 177 ? 24.359 8.18 1.807 1 96 177 VAL B C 1
ATOM 2838 O O . VAL B 1 177 ? 24.453 6.961 2.002 1 96 177 VAL B O 1
ATOM 2841 N N . SER B 1 178 ? 24.406 9.078 2.77 1 95.81 178 SER B N 1
ATOM 2842 C CA . SER B 1 178 ? 24.578 8.664 4.156 1 95.81 178 SER B CA 1
ATOM 2843 C C . SER B 1 178 ? 23.281 8.102 4.734 1 95.81 178 SER B C 1
ATOM 2845 O O . SER B 1 178 ? 22.203 8.68 4.539 1 95.81 178 SER B O 1
ATOM 2847 N N . SER B 1 179 ? 23.453 7.055 5.441 1 96.94 179 SER B N 1
ATOM 2848 C CA . SER B 1 179 ? 22.328 6.363 6.062 1 96.94 179 SER B CA 1
ATOM 2849 C C . SER B 1 179 ? 21.844 7.102 7.305 1 96.94 179 SER B C 1
ATOM 2851 O O . SER B 1 179 ? 22.641 7.664 8.055 1 96.94 179 SER B O 1
ATOM 2853 N N . TRP B 1 180 ? 20.5 7.105 7.52 1 97.88 180 TRP B N 1
ATOM 2854 C CA . TRP B 1 180 ? 19.828 7.617 8.711 1 97.88 180 TRP B CA 1
ATOM 2855 C C . TRP B 1 180 ? 20.328 9.016 9.055 1 97.88 180 TRP B C 1
ATOM 2857 O O . TRP B 1 180 ? 20.734 9.273 10.195 1 97.88 180 TRP B O 1
ATOM 2867 N N . PRO B 1 181 ? 20.297 9.859 8.094 1 97.31 181 PRO B N 1
ATOM 2868 C CA . PRO B 1 181 ? 20.562 11.242 8.492 1 97.31 181 PRO B CA 1
ATOM 2869 C C . PRO B 1 181 ? 19.672 11.719 9.633 1 97.31 181 PRO B C 1
ATOM 2871 O O . PRO B 1 181 ? 18.531 11.242 9.766 1 97.31 181 PRO B O 1
ATOM 2874 N N . PRO B 1 182 ? 20.094 12.758 10.328 1 96.88 182 PRO B N 1
ATOM 2875 C CA . PRO B 1 182 ? 21.375 13.477 10.227 1 96.88 182 PRO B CA 1
ATOM 2876 C C . PRO B 1 182 ? 22.469 12.852 11.086 1 96.88 182 PRO B C 1
ATOM 2878 O O . PRO B 1 182 ? 23.641 13.234 10.969 1 96.88 182 PRO B O 1
ATOM 2881 N N . ASP B 1 183 ? 22.141 11.828 11.93 1 96.38 183 ASP B N 1
ATOM 2882 C CA . ASP B 1 183 ? 23.078 11.453 12.984 1 96.38 183 ASP B CA 1
ATOM 2883 C C . ASP B 1 183 ? 23.422 9.969 12.922 1 96.38 183 ASP B C 1
ATOM 2885 O O . ASP B 1 183 ? 24.125 9.453 13.781 1 96.38 183 ASP B O 1
ATOM 2889 N N . GLY B 1 184 ? 22.844 9.242 12.086 1 96.25 184 GLY B N 1
ATOM 2890 C CA . GLY B 1 184 ? 23.141 7.836 11.883 1 96.25 184 GLY B CA 1
ATOM 2891 C C . GLY B 1 184 ? 22.406 6.922 12.844 1 96.25 184 GLY B C 1
ATOM 2892 O O . GLY B 1 184 ? 22.609 5.707 12.828 1 96.25 184 GLY B O 1
ATOM 2893 N N . LEU B 1 185 ? 21.5 7.438 13.625 1 96.88 185 LEU B N 1
ATOM 2894 C CA . LEU B 1 185 ? 20.75 6.625 14.578 1 96.88 185 LEU B CA 1
ATOM 2895 C C . LEU B 1 185 ? 19.578 5.938 13.898 1 96.88 185 LEU B C 1
ATOM 2897 O O . LEU B 1 185 ? 18.844 6.566 13.125 1 96.88 185 LEU B O 1
ATOM 2901 N N . SER B 1 186 ? 19.375 4.652 14.125 1 96.75 186 SER B N 1
ATOM 2902 C CA . SER B 1 186 ? 18.266 3.848 13.609 1 96.75 186 SER B CA 1
ATOM 2903 C C . SER B 1 186 ? 17.391 3.322 14.734 1 96.75 186 SER B C 1
ATOM 2905 O O . SER B 1 186 ? 17.781 3.346 15.906 1 96.75 186 SER B O 1
ATOM 2907 N N . PRO B 1 187 ? 16.047 2.959 14.445 1 92.5 187 PRO B N 1
ATOM 2908 C CA . PRO B 1 187 ? 15.148 2.461 15.492 1 92.5 187 PRO B CA 1
ATOM 2909 C C . PRO B 1 187 ? 15.688 1.208 16.188 1 92.5 187 PRO B C 1
ATOM 2911 O O . PRO B 1 187 ? 15.305 0.912 17.312 1 92.5 187 PRO B O 1
ATOM 2914 N N . ARG B 1 188 ? 16.297 0.064 15.18 1 61.19 188 ARG B N 1
ATOM 2915 C CA . ARG B 1 188 ? 16.75 -1.15 15.859 1 61.19 188 ARG B CA 1
ATOM 2916 C C . ARG B 1 188 ? 17.734 -0.824 16.969 1 61.19 188 ARG B C 1
ATOM 2918 O O . ARG B 1 188 ? 18.422 0.204 16.922 1 61.19 188 ARG B O 1
#

Radius of gyration: 19.96 Å; Cα contacts (8 Å, |Δi|>4): 577; chains: 2; bounding box: 55×54×47 Å

pLDDT: mean 97.33, std 6.13, range [38.31, 99.0]

Nearest PDB structures (foldseek):
  2oyo-assembly1_A  TM=8.029E-01  e=6.738E-06  Deinococcus geothermalis DSM 11300
  2gmy-assembly1_C  TM=8.589E-01  e=5.279E-05  Agrobacterium fabrum str. C58
  6k40-assembly3_C  TM=8.075E-01  e=3.776E-05  Deinococcus radiodurans R1 = ATCC 13939 = DSM 20539
  2prr-assembly1_E  TM=7.775E-01  e=4.155E-05  Cupriavidus pinatubonensis JMP134
  3c1l-assembly2_J  TM=7.875E-01  e=1.833E-04  Mesorhizobium japonicum MAFF 303099

Solvent-accessible surface area (backbone atoms only — not comparable to full-atom values): 19832 Å² total; per-residue (Å²): 127,75,72,38,76,48,72,66,43,56,53,71,58,17,32,52,35,19,59,74,44,69,33,59,57,77,51,18,69,37,46,66,37,11,38,38,38,71,33,30,71,59,35,26,31,53,48,46,40,53,45,44,56,73,75,65,42,80,54,56,65,67,58,51,41,50,40,48,42,33,47,15,47,79,65,63,27,54,53,52,32,32,56,44,49,53,54,33,44,72,72,65,51,48,70,65,59,63,57,26,48,78,47,45,90,81,35,86,84,60,54,69,50,53,48,17,49,46,47,27,41,50,27,30,78,75,71,44,26,42,41,74,67,30,45,52,43,36,34,63,59,53,71,62,37,59,51,40,53,53,48,50,47,47,52,50,29,48,53,51,24,49,46,22,44,38,57,43,38,37,51,48,71,52,90,93,59,69,66,28,64,96,77,56,67,69,73,126,128,76,72,38,77,50,73,64,42,55,55,70,59,16,32,52,35,19,59,75,43,68,33,61,57,76,52,19,69,37,45,65,36,11,38,39,39,70,35,30,71,60,36,27,30,51,47,46,39,53,45,44,55,73,76,65,43,80,55,56,67,69,57,53,42,50,39,48,41,32,48,15,46,78,66,59,27,53,54,52,33,35,56,46,50,54,54,32,44,73,73,64,50,50,69,67,58,62,57,26,46,78,48,45,89,81,34,85,85,61,54,69,50,54,49,17,48,47,46,26,40,51,26,30,77,74,71,43,26,42,42,75,67,30,45,54,41,36,35,62,60,55,70,62,38,60,51,41,52,52,48,50,48,46,53,51,29,49,53,51,25,48,48,23,43,40,56,43,38,36,51,48,69,52,90,91,59,71,64,27,65,97,78,58,67,66,76,120